Protein AF-A0A951LDH1-F1 (afdb_monomer_lite)

pLDDT: mean 71.44, std 18.78, range [26.02, 96.31]

Foldseek 3Di:
DWDDDPRDIKDWDWADPVQWIWIAIPRAIATDDNVVVVVVVVVVVVLQPDPDDPRPQPSLVVLQDHVVVFWADKDFPDWDQAQNFIWTKIKTFGNLLVRLVSVLSNLCVCVVVVPPPSVPPPSGDDPVNSVVFRVQKDGWMWMWIAGPPPRHTFKIKTKIKGADDDPRCVVVVNGRIDIDMDIDGDHPPPHDDDRDDDPHHDYVVVVVVVVVVVVVVVCVVVVVVPDDDDDDDDDDDDDDDDDDDDDDDDDDDDPLVVQLVVQVVVCVPVPVSNVVSVVSNVDD

Secondary structure (DSSP, 8-state):
-EEEETTEEEEEEEEE-SS-EEEEETTEEEEPPHHHHHHHHHHHHHHH---SS-TTHHHHHHTT--TTTSEEEEEEEEEEEETTEEEEEEEEEE-HHHHHHHHHHHHHHHHHTT-TTGGGS-S---HHHHHHHHHH-EEEEEEEEEETTT--EEEEEEEEEEE--HHHHHHTTS-SEEEEEEEEE--STTS----PPPSS-B-HHHHHHHHHHHHHHHHHHHHHSS----------------------------HHHHHHHHHHHHHTT-HHHHHHHGGGGS--

Structure (mmCIF, N/CA/C/O backbone):
data_AF-A0A951LDH1-F1
#
_entry.id   AF-A0A951LDH1-F1
#
loop_
_atom_site.group_PDB
_atom_site.id
_atom_site.type_symbol
_atom_site.label_atom_id
_atom_site.label_alt_id
_atom_site.label_comp_id
_atom_site.label_asym_id
_atom_site.label_entity_id
_atom_site.label_seq_id
_atom_site.pdbx_PDB_ins_code
_atom_site.Cartn_x
_atom_site.Cartn_y
_atom_site.Cartn_z
_atom_site.occupancy
_atom_site.B_iso_or_equiv
_atom_site.auth_seq_id
_atom_site.auth_comp_id
_atom_site.auth_asym_id
_atom_site.auth_atom_id
_atom_site.pdbx_PDB_model_num
ATOM 1 N N . LEU A 1 1 ? -3.511 3.391 -13.916 1.00 41.38 1 LEU A N 1
ATOM 2 C CA . LEU A 1 1 ? -3.980 4.423 -12.962 1.00 41.38 1 LEU A CA 1
ATOM 3 C C . LEU A 1 1 ? -4.479 5.619 -13.764 1.00 41.38 1 LEU A C 1
ATOM 5 O O . LEU A 1 1 ? -3.765 6.074 -14.651 1.00 41.38 1 LEU A O 1
ATOM 9 N N . SER A 1 2 ? -5.689 6.104 -13.506 1.00 43.56 2 SER A N 1
ATOM 10 C CA . SER A 1 2 ? -6.193 7.362 -14.072 1.00 43.56 2 SER A CA 1
ATOM 11 C C . SER A 1 2 ? -6.125 8.445 -13.002 1.00 43.56 2 SER A C 1
ATOM 13 O O . SER A 1 2 ? -6.580 8.221 -11.882 1.00 43.56 2 SER A O 1
ATOM 15 N N . VAL A 1 3 ? -5.546 9.596 -13.330 1.00 42.06 3 VAL A N 1
ATOM 16 C CA . VAL A 1 3 ? -5.450 10.752 -12.433 1.00 42.06 3 VAL A CA 1
ATOM 17 C C . VAL A 1 3 ? -6.269 11.883 -13.039 1.00 42.06 3 VAL A C 1
ATOM 19 O O . VAL A 1 3 ? -6.041 12.258 -14.189 1.00 42.06 3 VAL A O 1
ATOM 22 N N . SER A 1 4 ? -7.211 12.420 -12.266 1.00 34.06 4 SER A N 1
ATOM 23 C CA . SER A 1 4 ? -8.068 13.535 -12.671 1.00 34.06 4 SER A CA 1
ATOM 24 C C . SER A 1 4 ? -7.872 14.694 -11.698 1.00 34.06 4 SER A C 1
ATOM 26 O O . SER A 1 4 ? -8.107 14.530 -10.502 1.00 34.06 4 SER A O 1
ATOM 28 N N . ALA A 1 5 ? -7.444 15.856 -12.190 1.00 31.45 5 ALA A N 1
ATOM 29 C CA . ALA A 1 5 ? -7.316 17.080 -11.396 1.00 31.45 5 ALA A CA 1
ATOM 30 C C . ALA A 1 5 ? -7.616 18.309 -12.266 1.00 31.45 5 ALA A C 1
ATOM 32 O O . ALA A 1 5 ? -7.153 18.383 -13.401 1.00 31.45 5 ALA A O 1
ATOM 33 N N . LEU A 1 6 ? -8.396 19.265 -11.740 1.00 35.44 6 LEU A N 1
ATOM 34 C CA . LEU A 1 6 ? -8.707 20.553 -12.393 1.00 35.44 6 LEU A CA 1
ATOM 35 C C . LEU A 1 6 ? -9.264 20.431 -13.832 1.00 35.44 6 LEU A C 1
ATOM 37 O O . LEU A 1 6 ? -8.983 21.262 -14.688 1.00 35.44 6 LEU A O 1
ATOM 41 N N . GLY A 1 7 ? -10.041 19.379 -14.117 1.00 34.50 7 GLY A N 1
ATOM 42 C CA . GLY A 1 7 ? -10.602 19.138 -15.455 1.00 34.50 7 GLY A CA 1
ATOM 43 C C . GLY A 1 7 ? -9.619 18.528 -16.463 1.00 34.50 7 GLY A C 1
ATOM 44 O O . GLY A 1 7 ? -9.935 18.437 -17.647 1.00 34.50 7 GLY A O 1
ATOM 45 N N . HIS A 1 8 ? -8.435 18.094 -16.028 1.00 43.91 8 HIS A N 1
ATOM 46 C CA . HIS A 1 8 ? -7.485 17.347 -16.851 1.00 43.91 8 HIS A CA 1
ATOM 47 C C . HIS A 1 8 ? -7.434 15.889 -16.394 1.00 43.91 8 HIS A C 1
ATOM 49 O O . HIS A 1 8 ? -7.186 15.599 -15.223 1.00 43.91 8 HIS A O 1
ATOM 55 N N . THR A 1 9 ? -7.682 14.969 -17.326 1.00 51.00 9 THR A N 1
ATOM 56 C CA . THR A 1 9 ? -7.591 13.521 -17.114 1.00 51.00 9 THR A CA 1
ATOM 57 C C . THR A 1 9 ? -6.315 12.997 -17.762 1.00 51.00 9 THR A C 1
ATOM 59 O O . THR A 1 9 ? -6.143 13.113 -18.975 1.00 51.00 9 THR A O 1
ATOM 62 N N . GLY A 1 10 ? -5.420 12.415 -16.968 1.00 58.12 10 GLY A N 1
ATOM 63 C CA . GLY A 1 10 ? -4.207 11.749 -17.439 1.00 58.12 10 GLY A CA 1
ATOM 64 C C . GLY A 1 10 ? -4.226 10.261 -17.102 1.00 58.12 10 GLY A C 1
ATOM 65 O O . GLY A 1 10 ? -4.721 9.857 -16.049 1.00 58.12 10 GLY A O 1
ATOM 66 N N . SER A 1 11 ? -3.669 9.429 -17.980 1.00 70.62 11 SER A N 1
ATOM 67 C CA . SER A 1 11 ? -3.429 8.012 -17.704 1.00 70.62 11 SER A CA 1
ATOM 68 C C . SER A 1 11 ? -1.942 7.768 -17.447 1.00 70.62 11 SER A C 1
ATOM 70 O O . SER A 1 11 ? -1.080 8.198 -18.216 1.00 70.62 11 SER A O 1
ATOM 72 N N . LEU A 1 12 ? -1.656 7.080 -16.340 1.00 72.44 12 LEU A N 1
ATOM 73 C CA . LEU A 1 12 ? -0.341 6.562 -15.978 1.00 72.44 12 LEU A CA 1
ATOM 74 C C . LEU A 1 12 ? -0.426 5.033 -15.939 1.00 72.44 12 LEU A C 1
ATOM 76 O O . LEU A 1 12 ? -1.246 4.469 -15.203 1.00 72.44 12 LEU A O 1
ATOM 80 N N . ALA A 1 13 ? 0.440 4.357 -16.686 1.00 74.00 13 ALA A N 1
ATOM 81 C CA . ALA A 1 13 ? 0.645 2.917 -16.558 1.00 74.00 13 ALA A CA 1
ATOM 82 C C . ALA A 1 13 ? 2.108 2.615 -16.236 1.00 74.00 13 ALA A C 1
ATOM 84 O O . ALA A 1 13 ? 3.008 3.290 -16.727 1.00 74.00 13 ALA A O 1
ATOM 85 N N . ILE A 1 14 ? 2.338 1.604 -15.407 1.00 81.38 14 ILE A N 1
ATOM 86 C CA . ILE A 1 14 ? 3.668 1.084 -15.095 1.00 81.38 14 ILE A CA 1
ATOM 87 C C . ILE A 1 14 ? 3.658 -0.385 -15.502 1.00 81.38 14 ILE A C 1
ATOM 89 O O . ILE A 1 14 ? 2.707 -1.096 -15.183 1.00 81.38 14 ILE A O 1
ATOM 93 N N . LEU A 1 15 ? 4.688 -0.822 -16.220 1.00 83.38 15 LEU A N 1
ATOM 94 C CA . LEU A 1 15 ? 4.843 -2.199 -16.682 1.00 83.38 15 LEU A CA 1
ATOM 95 C C . LEU A 1 15 ? 6.245 -2.690 -16.326 1.00 83.38 15 LEU A C 1
ATOM 97 O O . LEU A 1 15 ? 7.218 -1.968 -16.522 1.00 83.38 15 LEU A O 1
ATOM 101 N N . SER A 1 16 ? 6.348 -3.910 -15.805 1.00 83.12 16 SER A N 1
ATOM 102 C CA . SER A 1 16 ? 7.618 -4.593 -15.545 1.00 83.12 16 SER A CA 1
ATOM 103 C C . SER A 1 16 ? 7.633 -5.916 -16.298 1.00 83.12 16 SER A C 1
ATOM 105 O O . SER A 1 16 ? 6.696 -6.698 -16.166 1.00 83.12 16 SER A O 1
ATOM 107 N N . THR A 1 17 ? 8.691 -6.178 -17.062 1.00 84.81 17 THR A N 1
ATOM 108 C CA . THR A 1 17 ? 8.930 -7.480 -17.714 1.00 84.81 17 THR A CA 1
ATOM 109 C C . THR A 1 17 ? 9.796 -8.409 -16.857 1.00 84.81 17 THR A C 1
ATOM 111 O O . THR A 1 17 ? 10.240 -9.450 -17.331 1.00 84.81 17 THR A O 1
ATOM 114 N N . GLY A 1 18 ? 10.112 -8.012 -15.620 1.00 77.69 18 GLY A N 1
ATOM 115 C CA . GLY A 1 18 ? 11.092 -8.676 -14.754 1.00 77.69 18 GLY A CA 1
ATOM 116 C C . GLY A 1 18 ? 12.537 -8.233 -15.006 1.00 77.69 18 GLY A C 1
ATOM 117 O O . GLY A 1 18 ? 13.319 -8.173 -14.072 1.00 77.69 18 GLY A O 1
ATOM 118 N N . THR A 1 19 ? 12.887 -7.842 -16.233 1.00 82.69 19 THR A N 1
ATOM 119 C CA . THR A 1 19 ? 14.237 -7.355 -16.587 1.00 82.69 19 THR A CA 1
ATOM 120 C C . THR A 1 19 ? 14.294 -5.855 -16.866 1.00 82.69 19 THR A C 1
ATOM 122 O O . THR A 1 19 ? 15.356 -5.241 -16.761 1.00 82.69 19 THR A O 1
ATOM 125 N N . ALA A 1 20 ? 13.160 -5.252 -17.222 1.00 85.38 20 ALA A N 1
ATOM 126 C CA . ALA A 1 20 ? 13.039 -3.831 -17.493 1.00 85.38 20 ALA A CA 1
ATOM 127 C C . ALA A 1 20 ? 11.697 -3.292 -16.994 1.00 85.38 20 ALA A C 1
ATOM 129 O O . ALA A 1 20 ? 10.682 -3.993 -16.974 1.00 85.38 20 ALA A O 1
ATOM 130 N N . GLY A 1 21 ? 11.700 -2.013 -16.623 1.00 87.25 21 GLY A N 1
ATOM 131 C CA . GLY A 1 21 ? 10.505 -1.279 -16.233 1.00 87.25 21 GLY A CA 1
ATOM 132 C C . GLY A 1 21 ? 10.165 -0.193 -17.242 1.00 87.25 21 GLY A C 1
ATOM 133 O O . GLY A 1 21 ? 11.053 0.426 -17.827 1.00 87.25 21 GLY A O 1
ATOM 134 N N . TYR A 1 22 ? 8.876 0.064 -17.412 1.00 88.56 22 TYR A N 1
ATOM 135 C CA . TYR A 1 22 ? 8.335 1.028 -18.358 1.00 88.56 22 TYR A CA 1
ATOM 136 C C . TYR A 1 22 ? 7.283 1.889 -17.667 1.00 88.56 22 TYR A C 1
ATOM 138 O O . TYR A 1 22 ? 6.474 1.388 -16.885 1.00 88.56 22 TYR A O 1
ATOM 146 N N . VAL A 1 23 ? 7.269 3.180 -17.980 1.00 88.06 23 VAL A N 1
ATOM 147 C CA . VAL A 1 23 ? 6.229 4.121 -17.554 1.00 88.06 23 VAL A CA 1
ATOM 148 C C . VAL A 1 23 ? 5.542 4.652 -18.796 1.00 88.06 23 VAL A C 1
ATOM 150 O O . VAL A 1 23 ? 6.200 5.146 -19.701 1.00 88.06 23 VAL A O 1
ATOM 153 N N . THR A 1 24 ? 4.220 4.568 -18.845 1.00 83.31 24 THR A N 1
ATOM 154 C CA . THR A 1 24 ? 3.410 5.107 -19.934 1.00 83.31 24 THR A CA 1
ATOM 155 C C . THR A 1 24 ? 2.624 6.303 -19.433 1.00 83.31 24 THR A C 1
ATOM 157 O O . THR A 1 24 ? 1.886 6.183 -18.455 1.00 83.31 24 THR A O 1
ATOM 160 N N . VAL A 1 25 ? 2.771 7.441 -20.108 1.00 83.31 25 VAL A N 1
ATOM 161 C CA . VAL A 1 25 ? 2.003 8.665 -19.844 1.00 83.31 25 VAL A CA 1
ATOM 162 C C . VAL A 1 25 ? 1.306 9.081 -21.123 1.00 83.31 25 VAL A C 1
ATOM 164 O O . VAL A 1 25 ? 1.965 9.260 -22.148 1.00 83.31 25 VAL A O 1
ATOM 167 N N . SER A 1 26 ? -0.017 9.238 -21.067 1.00 83.06 26 SER A N 1
ATOM 168 C CA . SER A 1 26 ? -0.826 9.649 -22.225 1.00 83.06 26 SER A CA 1
ATOM 169 C C . SER A 1 26 ? -0.570 8.781 -23.469 1.00 83.06 26 SER A C 1
ATOM 171 O O . SER A 1 26 ? -0.484 9.287 -24.583 1.00 83.06 26 SER A O 1
ATOM 173 N N . GLY A 1 27 ? -0.387 7.472 -23.263 1.00 82.25 27 GLY A N 1
ATOM 174 C CA . GLY A 1 27 ? -0.125 6.495 -24.327 1.00 82.25 27 GLY A CA 1
ATOM 175 C C . GLY A 1 27 ? 1.330 6.396 -24.802 1.00 82.25 27 GLY A C 1
ATOM 176 O O . GLY A 1 27 ? 1.634 5.495 -25.575 1.00 82.25 27 GLY A O 1
ATOM 177 N N . ILE A 1 28 ? 2.240 7.254 -24.329 1.00 87.81 28 ILE A N 1
ATOM 178 C CA . ILE A 1 28 ? 3.664 7.189 -24.687 1.00 87.81 28 ILE A CA 1
ATOM 179 C C . ILE A 1 28 ? 4.426 6.422 -23.613 1.00 87.81 28 ILE A C 1
ATOM 181 O O . ILE A 1 28 ? 4.467 6.855 -22.459 1.00 87.81 28 ILE A O 1
ATOM 185 N N . SER A 1 29 ? 5.028 5.296 -23.993 1.00 90.56 29 SER A N 1
ATOM 186 C CA . SER A 1 29 ? 5.842 4.466 -23.108 1.00 90.56 29 SER A CA 1
ATOM 187 C C . SER A 1 29 ? 7.298 4.928 -23.084 1.00 90.56 29 SER A C 1
ATOM 189 O O . SER A 1 29 ? 7.908 5.191 -24.116 1.00 90.56 29 SER A O 1
ATOM 191 N N . TYR A 1 30 ? 7.869 4.975 -21.888 1.00 91.38 30 TYR A N 1
ATOM 192 C CA . TYR A 1 30 ? 9.249 5.343 -21.608 1.00 91.38 30 TYR A CA 1
ATOM 193 C C . TYR A 1 30 ? 9.913 4.210 -20.843 1.00 91.38 30 TYR A C 1
ATOM 195 O O . TYR A 1 30 ? 9.371 3.744 -19.839 1.00 91.38 30 TYR A O 1
ATOM 203 N N . GLN A 1 31 ? 11.087 3.773 -21.285 1.00 92.25 31 GLN A N 1
ATOM 204 C CA . GLN A 1 31 ? 11.849 2.772 -20.545 1.00 92.25 31 GLN A CA 1
ATOM 205 C C . GLN A 1 31 ? 12.542 3.428 -19.351 1.00 92.25 31 GLN A C 1
ATOM 207 O O . GLN A 1 31 ? 13.188 4.463 -19.498 1.00 92.25 31 GLN A O 1
ATOM 212 N N . LEU A 1 32 ? 12.431 2.834 -18.166 1.00 87.69 32 LEU A N 1
ATOM 213 C CA . LEU A 1 32 ? 13.155 3.284 -16.983 1.00 87.69 32 LEU A CA 1
ATOM 214 C C . LEU A 1 32 ? 14.660 3.008 -17.139 1.00 87.69 32 LEU A C 1
ATOM 216 O O . LEU A 1 32 ? 15.037 1.950 -17.649 1.00 87.69 32 LEU A O 1
ATOM 220 N N . PRO A 1 33 ? 15.541 3.900 -16.647 1.00 91.31 33 PRO A N 1
ATOM 221 C CA . PRO A 1 33 ? 16.965 3.609 -16.567 1.00 91.31 33 PRO A CA 1
ATOM 222 C C . PRO A 1 33 ? 17.196 2.347 -15.735 1.00 91.31 33 PRO A C 1
ATOM 224 O O . PRO A 1 33 ? 16.580 2.189 -14.677 1.00 91.31 33 PRO A O 1
ATOM 227 N N . SER A 1 34 ? 18.115 1.485 -16.169 1.00 85.81 34 SER A N 1
ATOM 228 C CA . SER A 1 34 ? 18.408 0.204 -15.510 1.00 85.81 34 SER A CA 1
ATOM 229 C C . SER A 1 34 ? 18.698 0.366 -14.017 1.00 85.81 34 SER A C 1
ATOM 231 O O . SER A 1 34 ? 18.086 -0.313 -13.205 1.00 85.81 34 SER A O 1
ATOM 233 N N . ALA A 1 35 ? 19.523 1.342 -13.631 1.00 83.06 35 ALA A N 1
ATOM 234 C CA . ALA A 1 35 ? 19.839 1.624 -12.228 1.00 83.06 35 ALA A CA 1
ATOM 235 C C . ALA A 1 35 ? 18.632 2.113 -11.398 1.00 83.06 35 ALA A C 1
ATOM 237 O O . ALA A 1 35 ? 18.626 1.999 -10.171 1.00 83.06 35 ALA A O 1
ATOM 238 N N . SER A 1 36 ? 17.624 2.715 -12.033 1.00 80.69 36 SER A N 1
ATOM 239 C CA . SER A 1 36 ? 16.375 3.105 -11.364 1.00 80.69 36 SER A CA 1
ATOM 240 C C . SER A 1 36 ? 15.443 1.906 -11.212 1.00 80.69 36 SER A C 1
ATOM 242 O O . SER A 1 36 ? 14.836 1.744 -10.159 1.00 80.69 36 SER A O 1
ATOM 244 N N . PHE A 1 37 ? 15.368 1.052 -12.236 1.00 83.88 37 PHE A N 1
ATOM 245 C CA . PHE A 1 37 ? 14.600 -0.189 -12.189 1.00 83.88 37 PHE A CA 1
ATOM 246 C C . PHE A 1 37 ? 15.184 -1.188 -11.182 1.00 83.88 37 PHE A C 1
ATOM 248 O O . PHE A 1 37 ? 14.446 -1.699 -10.354 1.00 83.88 37 PHE A O 1
ATOM 255 N N . GLN A 1 38 ? 16.505 -1.375 -11.166 1.00 79.75 38 GLN A N 1
ATOM 256 C CA . GLN A 1 38 ? 17.199 -2.229 -10.198 1.00 79.75 38 GLN A CA 1
ATOM 257 C C . GLN A 1 38 ? 16.968 -1.762 -8.763 1.00 79.75 38 GLN A C 1
ATOM 259 O O . GLN A 1 38 ? 16.665 -2.572 -7.904 1.00 79.75 38 GLN A O 1
ATOM 264 N N . ARG A 1 39 ? 17.034 -0.452 -8.491 1.00 76.75 39 ARG A N 1
ATOM 265 C CA . ARG A 1 39 ? 16.701 0.068 -7.154 1.00 76.75 39 ARG A CA 1
ATOM 266 C C . ARG A 1 39 ? 15.253 -0.211 -6.764 1.00 76.75 39 ARG A C 1
ATOM 268 O O . ARG A 1 39 ? 14.989 -0.537 -5.612 1.00 76.75 39 ARG A O 1
ATOM 275 N N . LEU A 1 40 ? 14.329 -0.086 -7.714 1.00 75.00 40 LEU A N 1
ATOM 276 C CA . LEU A 1 40 ? 12.927 -0.417 -7.489 1.00 75.00 40 LEU A CA 1
ATOM 277 C C . LEU A 1 40 ? 12.768 -1.914 -7.177 1.00 75.00 40 LEU A C 1
ATOM 279 O O . LEU A 1 40 ? 12.137 -2.266 -6.187 1.00 75.00 40 LEU A O 1
ATOM 283 N N . GLU A 1 41 ? 13.396 -2.790 -7.956 1.00 74.50 41 GLU A N 1
ATOM 284 C CA . GLU A 1 41 ? 13.408 -4.237 -7.729 1.00 74.50 41 GLU A CA 1
ATOM 285 C C . GLU A 1 41 ? 14.038 -4.614 -6.379 1.00 74.50 41 GLU A C 1
ATOM 287 O O . GLU A 1 41 ? 13.450 -5.383 -5.616 1.00 74.50 41 GLU A O 1
ATOM 292 N N . SER A 1 42 ? 15.191 -4.034 -6.032 1.00 71.19 42 SER A N 1
ATOM 293 C CA . SER A 1 42 ? 15.839 -4.221 -4.730 1.00 71.19 42 SER A CA 1
ATOM 294 C C . SER A 1 42 ? 14.904 -3.819 -3.591 1.00 71.19 42 SER A C 1
ATOM 296 O O . SER A 1 42 ? 14.721 -4.590 -2.656 1.00 71.19 42 SER A O 1
ATOM 298 N N . SER A 1 43 ? 14.203 -2.688 -3.718 1.00 64.75 43 SER A N 1
ATOM 299 C CA . SER A 1 43 ? 13.239 -2.263 -2.696 1.00 64.75 43 SER A CA 1
ATOM 300 C C . SER A 1 43 ? 12.067 -3.238 -2.525 1.00 64.75 43 SER A C 1
ATOM 302 O O . SER A 1 43 ? 11.592 -3.426 -1.412 1.00 64.75 43 SER A O 1
ATOM 304 N N . PHE A 1 44 ? 11.616 -3.913 -3.590 1.00 63.97 44 PHE A N 1
ATOM 305 C CA . PHE A 1 44 ? 10.552 -4.921 -3.492 1.00 63.97 44 PHE A CA 1
ATOM 306 C C . PHE A 1 44 ? 11.053 -6.282 -2.997 1.00 63.97 44 PHE A C 1
ATOM 308 O O . PHE A 1 44 ? 10.348 -6.963 -2.255 1.00 63.97 44 PHE A O 1
ATOM 315 N N . SER A 1 45 ? 12.262 -6.686 -3.378 1.00 65.06 45 SER A N 1
ATOM 316 C CA . SER A 1 45 ? 12.871 -7.946 -2.932 1.00 65.06 45 SER A CA 1
ATOM 317 C C . SER A 1 45 ? 13.298 -7.902 -1.464 1.00 65.06 45 SER A C 1
ATOM 319 O O . SER A 1 45 ? 13.106 -8.889 -0.756 1.00 65.06 45 SER A O 1
ATOM 321 N N . GLU A 1 46 ? 13.755 -6.754 -0.959 1.00 58.12 46 GLU A N 1
ATOM 322 C CA . GLU A 1 46 ? 13.979 -6.523 0.478 1.00 58.12 46 GLU A CA 1
ATOM 323 C C . GLU A 1 46 ? 12.688 -6.673 1.299 1.00 58.12 46 GLU A C 1
ATOM 325 O O . GLU A 1 46 ? 12.713 -7.169 2.427 1.00 58.12 46 GLU A O 1
ATOM 330 N N . LEU A 1 47 ? 11.539 -6.321 0.713 1.00 54.56 47 LEU A N 1
ATOM 331 C CA . LEU A 1 47 ? 10.226 -6.548 1.316 1.00 54.56 47 LEU A CA 1
ATOM 332 C C . LEU A 1 47 ? 9.788 -8.023 1.190 1.00 54.56 47 LEU A C 1
ATOM 334 O O . LEU A 1 47 ? 9.219 -8.586 2.125 1.00 54.56 47 LEU A O 1
ATOM 338 N N 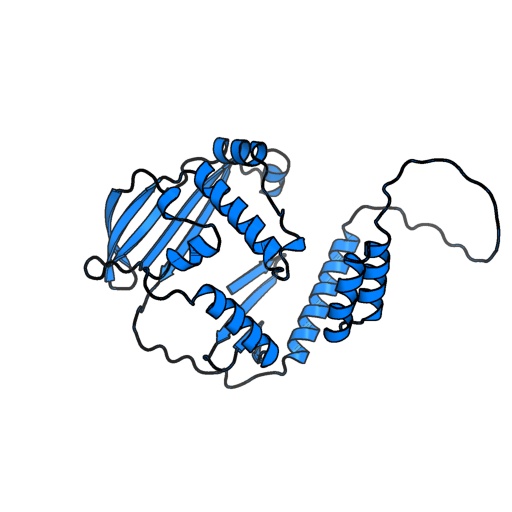. GLY A 1 48 ? 10.068 -8.679 0.060 1.00 46.50 48 GLY A N 1
ATOM 339 C CA . GLY A 1 48 ? 9.619 -10.045 -0.253 1.00 46.50 48 GLY A CA 1
ATOM 340 C C . GLY A 1 48 ? 10.478 -11.193 0.300 1.00 46.50 48 GLY A C 1
ATOM 341 O O . GLY A 1 48 ? 10.003 -12.327 0.364 1.00 46.50 48 GLY A O 1
ATOM 342 N N . ALA A 1 49 ? 11.719 -10.942 0.726 1.00 43.12 49 ALA A N 1
ATOM 343 C CA . ALA A 1 49 ? 12.632 -11.971 1.229 1.00 43.12 49 ALA A CA 1
ATOM 344 C C . ALA A 1 49 ? 12.281 -12.412 2.669 1.00 43.12 49 ALA A C 1
ATOM 346 O O . ALA A 1 49 ? 12.941 -12.058 3.651 1.00 43.12 49 ALA A O 1
ATOM 347 N N . SER A 1 50 ? 11.213 -13.199 2.808 1.00 38.22 50 SER A N 1
ATOM 348 C CA . SER A 1 50 ? 10.960 -14.041 3.985 1.00 38.22 50 SER A CA 1
ATOM 349 C C . SER A 1 50 ? 10.444 -15.407 3.524 1.00 38.22 50 SER A C 1
ATOM 351 O O . SER A 1 50 ? 9.294 -15.505 3.098 1.00 38.22 50 SER A O 1
ATOM 353 N N . PRO A 1 51 ? 11.251 -16.477 3.598 1.00 33.81 51 PRO A N 1
ATOM 354 C CA . PRO A 1 51 ? 10.766 -17.829 3.360 1.00 33.81 51 PRO A CA 1
ATOM 355 C C . PRO A 1 51 ? 9.903 -18.277 4.552 1.00 33.81 51 PRO A C 1
ATOM 357 O O . PRO A 1 51 ? 10.363 -18.215 5.690 1.00 33.81 51 PRO A O 1
ATOM 360 N N . GLY A 1 52 ? 8.678 -18.760 4.306 1.00 38.19 52 GLY A N 1
ATOM 361 C CA . GLY A 1 52 ? 7.986 -19.657 5.249 1.00 38.19 52 GLY A CA 1
ATOM 362 C C . GLY A 1 52 ? 6.763 -19.149 6.029 1.00 38.19 52 GLY A C 1
ATOM 363 O O . GLY A 1 52 ? 6.283 -19.880 6.888 1.00 38.19 52 GLY A O 1
ATOM 364 N N . ALA A 1 53 ? 6.191 -17.981 5.738 1.00 37.03 53 ALA A N 1
ATOM 365 C CA . ALA A 1 53 ? 4.881 -17.588 6.276 1.00 37.03 53 ALA A CA 1
ATOM 366 C C . ALA A 1 53 ? 4.012 -17.042 5.139 1.00 37.03 53 ALA A C 1
ATOM 368 O O . ALA A 1 53 ? 4.533 -16.354 4.266 1.00 37.03 53 ALA A O 1
ATOM 369 N N . GLY A 1 54 ? 2.716 -17.374 5.116 1.00 41.44 54 GLY A N 1
ATOM 370 C CA . GLY A 1 54 ? 1.787 -16.979 4.049 1.00 41.44 54 GLY A CA 1
ATOM 371 C C . GLY A 1 54 ? 1.973 -15.521 3.607 1.00 41.44 54 GLY A C 1
ATOM 372 O O . GLY A 1 54 ? 2.175 -14.643 4.446 1.00 41.44 54 GLY A O 1
ATOM 373 N N . ALA A 1 55 ? 1.915 -15.298 2.290 1.00 42.44 55 ALA A N 1
ATOM 374 C CA . ALA A 1 55 ? 2.475 -14.181 1.512 1.00 42.44 55 ALA A CA 1
ATOM 375 C C . ALA A 1 55 ? 2.114 -12.724 1.908 1.00 42.44 55 ALA A C 1
ATOM 377 O O . ALA A 1 55 ? 2.455 -11.799 1.181 1.00 42.44 55 ALA A O 1
ATOM 378 N N . GLY A 1 56 ? 1.451 -12.483 3.038 1.00 47.09 56 GLY A N 1
ATOM 379 C CA . GLY A 1 56 ? 1.147 -11.142 3.547 1.00 47.09 56 GLY A CA 1
ATOM 380 C C . GLY A 1 56 ? 1.602 -10.888 4.983 1.00 47.09 56 GLY A C 1
ATOM 381 O O . GLY A 1 56 ? 2.013 -9.775 5.290 1.00 47.09 56 GLY A O 1
ATOM 382 N N . ALA A 1 57 ? 1.588 -11.892 5.865 1.00 47.03 57 ALA A N 1
ATOM 383 C CA . ALA A 1 57 ? 1.806 -11.659 7.295 1.00 47.03 57 ALA A CA 1
ATOM 384 C C . ALA A 1 57 ? 3.279 -11.343 7.617 1.00 47.03 57 ALA A C 1
ATOM 386 O O . ALA A 1 57 ? 3.571 -10.326 8.231 1.00 47.03 57 ALA A O 1
ATOM 387 N N . GLY A 1 58 ? 4.234 -12.142 7.123 1.00 54.94 58 GLY A N 1
ATOM 388 C CA . GLY A 1 58 ? 5.654 -11.989 7.486 1.00 54.94 58 GLY A CA 1
ATOM 389 C C . GLY A 1 58 ? 6.320 -10.696 6.988 1.00 54.94 58 GLY A C 1
ATOM 390 O O . GLY A 1 58 ? 7.168 -10.128 7.675 1.00 54.94 58 GLY A O 1
ATOM 391 N N . THR A 1 59 ? 5.925 -10.200 5.814 1.00 62.53 59 THR A N 1
ATOM 392 C CA . THR A 1 59 ? 6.471 -8.965 5.223 1.00 62.53 59 THR A CA 1
ATOM 393 C C . THR A 1 59 ? 5.856 -7.710 5.839 1.00 62.53 59 THR A C 1
ATOM 395 O O . THR A 1 59 ? 6.574 -6.752 6.126 1.00 62.53 59 THR A O 1
ATOM 398 N N . LEU A 1 60 ? 4.546 -7.712 6.102 1.00 66.19 60 LEU A N 1
ATOM 399 C CA . LEU A 1 60 ? 3.875 -6.582 6.744 1.00 66.19 60 LEU A CA 1
ATOM 400 C C . LEU A 1 60 ? 4.316 -6.432 8.207 1.00 66.19 60 LEU A C 1
ATOM 402 O O . LEU A 1 60 ? 4.595 -5.314 8.639 1.00 66.19 60 LEU A O 1
ATOM 406 N N . SER A 1 61 ? 4.532 -7.531 8.941 1.00 68.25 61 SER A N 1
ATOM 407 C CA . SER A 1 61 ? 5.023 -7.460 10.326 1.00 68.25 61 SER A CA 1
ATOM 408 C C . SER A 1 61 ? 6.437 -6.866 10.425 1.00 68.25 61 SER A C 1
ATOM 410 O O . SER A 1 61 ? 6.752 -6.144 11.378 1.00 68.25 61 SER A O 1
ATOM 412 N N . LYS A 1 62 ? 7.295 -7.081 9.415 1.00 69.44 62 LYS A N 1
ATOM 413 C CA . LYS A 1 62 ? 8.603 -6.399 9.298 1.00 69.44 62 LYS A CA 1
ATOM 414 C C . LYS A 1 62 ? 8.457 -4.892 9.078 1.00 69.44 62 LYS A C 1
ATOM 416 O O . LYS A 1 62 ? 9.293 -4.121 9.544 1.00 69.44 62 LYS A O 1
ATOM 421 N N . LEU A 1 63 ? 7.363 -4.465 8.463 1.00 69.62 63 LEU A N 1
ATOM 422 C CA . LEU A 1 63 ? 6.968 -3.064 8.351 1.00 69.62 63 LEU A CA 1
ATOM 423 C C . LEU A 1 63 ? 6.183 -2.554 9.571 1.00 69.62 63 LEU A C 1
ATOM 425 O O . LEU A 1 63 ? 5.871 -1.372 9.631 1.00 69.62 63 LEU A O 1
ATOM 429 N N . GLY A 1 64 ? 5.933 -3.400 10.574 1.00 71.94 64 GLY A N 1
ATOM 430 C CA . GLY A 1 64 ? 5.193 -3.033 11.783 1.00 71.94 64 GLY A CA 1
ATOM 431 C C . GLY A 1 64 ? 3.676 -3.038 11.608 1.00 71.94 64 GLY A C 1
ATOM 432 O O . GLY A 1 64 ? 2.989 -2.402 12.395 1.00 71.94 64 GLY A O 1
ATOM 433 N N . ILE A 1 65 ? 3.178 -3.722 10.577 1.00 76.56 65 ILE A N 1
ATOM 434 C CA . ILE A 1 65 ? 1.756 -3.881 10.285 1.00 76.56 65 ILE A CA 1
ATOM 435 C C . ILE A 1 65 ? 1.389 -5.350 10.508 1.00 76.56 65 ILE A C 1
ATOM 437 O O . ILE A 1 65 ? 1.908 -6.229 9.820 1.00 76.56 65 ILE A O 1
ATOM 441 N N . ASP A 1 66 ? 0.486 -5.627 11.438 1.00 83.31 66 ASP A N 1
ATOM 442 C CA . ASP A 1 66 ? -0.102 -6.945 11.665 1.00 83.31 66 ASP A CA 1
ATOM 443 C C . ASP A 1 66 ? -1.625 -6.881 11.471 1.00 83.31 66 ASP A C 1
ATOM 445 O O . ASP A 1 66 ? -2.370 -6.616 12.415 1.00 83.31 66 ASP A O 1
ATOM 449 N N . PRO A 1 67 ? -2.115 -7.156 10.245 1.00 77.31 67 PRO A N 1
ATOM 450 C CA . PRO A 1 67 ? -3.537 -7.151 9.921 1.00 77.31 67 PRO A CA 1
ATOM 451 C C . PRO A 1 67 ? -4.414 -7.952 10.878 1.00 77.31 67 PRO A C 1
ATOM 453 O O . PRO A 1 67 ? -5.545 -7.559 11.119 1.00 77.31 67 PRO A O 1
ATOM 456 N N . LEU A 1 68 ? -3.930 -9.068 11.426 1.00 84.88 68 LEU A N 1
ATOM 457 C CA . LEU A 1 68 ? -4.769 -9.943 12.247 1.00 84.88 68 LEU A CA 1
ATOM 458 C C . LEU A 1 68 ? -5.013 -9.385 13.651 1.00 84.88 68 LEU A C 1
ATOM 460 O O . LEU A 1 68 ? -5.993 -9.768 14.283 1.00 84.88 68 LEU A O 1
ATOM 464 N N . HIS A 1 69 ? -4.160 -8.478 14.128 1.00 87.38 69 HIS A N 1
ATOM 465 C CA . HIS A 1 69 ? -4.262 -7.910 15.469 1.00 87.38 69 HIS A CA 1
ATOM 466 C C . HIS A 1 69 ? -5.377 -6.857 15.598 1.00 87.38 69 HIS A C 1
ATOM 468 O O . HIS A 1 69 ? -5.958 -6.712 16.670 1.00 87.38 69 HIS A O 1
ATOM 474 N N . TRP A 1 70 ? -5.706 -6.140 14.521 1.00 90.62 70 TRP A N 1
ATOM 475 C CA . TRP A 1 70 ? -6.744 -5.100 14.526 1.00 90.62 70 TRP A CA 1
ATOM 476 C C . TRP A 1 70 ? -8.068 -5.542 13.897 1.00 90.62 70 TRP A C 1
ATOM 478 O O . TRP A 1 70 ? -8.967 -4.721 13.729 1.00 90.62 70 TRP A O 1
ATOM 488 N N . LEU A 1 71 ? -8.218 -6.827 13.567 1.00 91.69 71 LEU A N 1
ATOM 489 C CA . LEU A 1 71 ? -9.484 -7.401 13.116 1.00 91.69 71 LEU A CA 1
ATOM 490 C C . LEU A 1 71 ? -10.190 -8.082 14.283 1.00 91.69 71 LEU A C 1
ATOM 492 O O . LEU A 1 71 ? -9.632 -8.967 14.930 1.00 91.69 71 LEU A O 1
ATOM 496 N N . VAL A 1 72 ? -11.442 -7.704 14.522 1.00 93.44 72 VAL A N 1
ATOM 497 C CA . VAL A 1 72 ? -12.260 -8.258 15.605 1.00 93.44 72 VAL A CA 1
ATOM 498 C C . VAL A 1 72 ? -13.561 -8.838 15.055 1.00 93.44 72 VAL A C 1
ATOM 500 O O . VAL A 1 72 ? -14.030 -8.464 13.983 1.00 93.44 72 VAL A O 1
ATOM 503 N N . ASN A 1 73 ? -14.122 -9.814 15.770 1.00 94.12 73 ASN A N 1
ATOM 504 C CA . ASN A 1 73 ? -15.375 -10.492 15.411 1.00 94.12 73 ASN A CA 1
ATOM 505 C C . ASN A 1 73 ? -15.447 -11.040 13.963 1.00 94.12 73 ASN A C 1
ATOM 507 O O . ASN A 1 73 ? -16.463 -10.842 13.289 1.00 94.12 73 ASN A O 1
ATOM 511 N N . PRO A 1 74 ? -14.416 -11.737 13.442 1.00 93.81 74 PRO A N 1
ATOM 512 C CA . PRO A 1 74 ? -14.485 -12.285 12.095 1.00 93.81 74 PRO A CA 1
ATOM 513 C C . PRO A 1 74 ? -15.597 -13.336 11.992 1.00 93.81 74 PRO A C 1
ATOM 515 O O . PRO A 1 74 ? -15.682 -14.265 12.796 1.00 93.81 74 PRO A O 1
ATOM 518 N N . SER A 1 75 ? -16.429 -13.225 10.963 1.00 95.50 75 SER A N 1
ATOM 519 C CA . SER A 1 75 ? -17.526 -14.152 10.695 1.00 95.50 75 SER A CA 1
ATOM 520 C C . SER A 1 75 ? -17.659 -14.428 9.203 1.00 95.50 75 SER A C 1
ATOM 522 O O . SER A 1 75 ? -17.421 -13.561 8.364 1.00 95.50 75 SER A O 1
ATOM 524 N N . VAL A 1 76 ? -18.033 -15.660 8.854 1.00 95.81 76 VAL A N 1
ATOM 525 C CA . VAL A 1 76 ? -18.401 -16.000 7.475 1.00 95.81 76 VAL A CA 1
ATOM 526 C C . VAL A 1 76 ? -19.832 -15.529 7.256 1.00 95.81 76 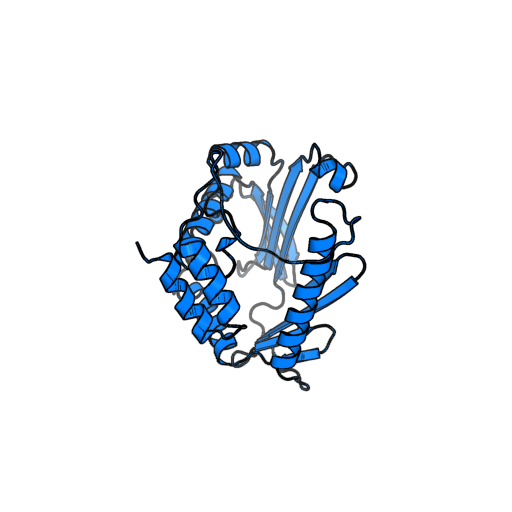VAL A C 1
ATOM 528 O O . VAL A 1 76 ? -20.753 -16.070 7.861 1.00 95.81 76 VAL A O 1
ATOM 531 N N . VAL A 1 77 ? -20.011 -14.535 6.392 1.00 96.06 77 VAL A N 1
ATOM 532 C CA . VAL A 1 77 ? -21.316 -13.909 6.129 1.00 96.06 77 VAL A CA 1
ATOM 533 C C . VAL A 1 77 ? -21.978 -14.428 4.854 1.00 96.06 77 VAL A C 1
ATOM 535 O O . VAL A 1 77 ? -23.161 -14.185 4.635 1.00 96.06 77 VAL A O 1
ATOM 538 N N . GLY A 1 78 ? -21.248 -15.179 4.025 1.00 94.56 78 GLY A N 1
ATOM 539 C CA . GLY A 1 78 ? -21.818 -15.781 2.827 1.00 94.56 78 GLY A CA 1
ATOM 540 C C . GLY A 1 78 ? -20.803 -16.458 1.917 1.00 94.56 78 GLY A C 1
ATOM 541 O O . GLY A 1 78 ? -19.626 -16.634 2.249 1.00 94.56 78 GLY A O 1
ATOM 542 N N . THR A 1 79 ? -21.284 -16.841 0.740 1.00 94.88 79 THR A N 1
ATOM 543 C CA . THR A 1 79 ? -20.471 -17.378 -0.351 1.00 94.88 79 THR A CA 1
ATOM 544 C C . THR A 1 79 ? -20.806 -16.659 -1.643 1.00 94.88 79 THR A C 1
ATOM 546 O O . THR A 1 79 ? -21.982 -16.507 -1.965 1.00 94.88 79 THR A O 1
ATOM 549 N N . GLU A 1 80 ? -19.785 -16.260 -2.393 1.00 92.56 80 GLU A N 1
ATOM 550 C CA . GLU A 1 80 ? -19.936 -15.463 -3.613 1.00 92.56 80 GLU A CA 1
ATOM 551 C C . GLU A 1 80 ? -18.919 -15.900 -4.673 1.00 92.56 80 GLU A C 1
ATOM 553 O O . GLU A 1 80 ? -17.848 -16.416 -4.337 1.00 92.56 80 GLU A O 1
ATOM 558 N N . SER A 1 81 ? -19.222 -15.660 -5.950 1.00 89.88 81 SER A N 1
ATOM 559 C CA . SER A 1 81 ? -18.267 -15.877 -7.041 1.00 89.88 81 SER A CA 1
ATOM 560 C C . SER A 1 81 ? -17.451 -14.608 -7.280 1.00 89.88 81 SER A C 1
ATOM 562 O O . SER A 1 81 ? -18.009 -13.542 -7.538 1.00 89.88 81 SER A O 1
ATOM 564 N N . VAL A 1 82 ? -16.124 -14.716 -7.194 1.00 85.69 82 VAL A N 1
ATOM 565 C CA . VAL A 1 82 ? -15.183 -13.605 -7.400 1.00 85.69 82 VAL A CA 1
ATOM 566 C C . VAL A 1 82 ? -14.104 -14.055 -8.375 1.00 85.69 82 VAL A C 1
ATOM 568 O O . VAL A 1 82 ? -13.409 -15.040 -8.121 1.00 85.69 82 VAL A O 1
ATOM 571 N N . GLY A 1 83 ? -13.964 -13.343 -9.498 1.00 78.31 83 GLY A N 1
ATOM 572 C CA . GLY A 1 83 ? -12.975 -13.681 -10.528 1.00 78.31 83 GLY A CA 1
ATOM 573 C C . GLY A 1 83 ? -13.134 -15.110 -11.063 1.00 78.31 83 GLY A C 1
ATOM 574 O O . GLY A 1 83 ? -12.143 -15.809 -11.242 1.00 78.31 83 GLY A O 1
ATOM 575 N N . GLY A 1 84 ? -14.380 -15.579 -11.216 1.00 82.75 84 GLY A N 1
ATOM 576 C CA . GLY A 1 84 ? -14.700 -16.923 -11.715 1.00 82.75 84 GLY A CA 1
ATOM 577 C C . GLY A 1 84 ? -14.551 -18.065 -10.701 1.00 82.75 84 GLY A C 1
ATOM 578 O O . GLY A 1 84 ? -14.835 -19.209 -11.044 1.00 82.75 84 GLY A O 1
ATOM 579 N N . ALA A 1 85 ? -14.143 -17.789 -9.458 1.00 86.31 85 ALA A N 1
ATOM 580 C CA . ALA A 1 85 ? -13.989 -18.803 -8.417 1.00 86.31 85 ALA A CA 1
ATOM 581 C C . ALA A 1 85 ? -15.001 -18.626 -7.282 1.00 86.31 85 ALA A C 1
ATOM 583 O O . ALA A 1 85 ? -15.285 -17.504 -6.863 1.00 86.31 85 ALA A O 1
ATOM 584 N N . GLN A 1 86 ? -15.481 -19.742 -6.723 1.00 93.31 86 GLN A N 1
ATOM 585 C CA . GLN A 1 86 ? -16.309 -19.708 -5.520 1.00 93.31 86 GLN A CA 1
ATOM 586 C C . GLN A 1 86 ? -15.490 -19.331 -4.293 1.00 93.31 86 GLN A C 1
ATOM 588 O O . GLN A 1 86 ? -14.429 -19.904 -4.023 1.00 93.31 86 GLN A O 1
ATOM 593 N N . THR A 1 87 ? -16.016 -18.388 -3.520 1.00 93.88 87 THR A N 1
ATOM 594 C CA . THR A 1 87 ? -15.345 -17.821 -2.355 1.00 93.88 87 THR A CA 1
ATOM 595 C C . THR A 1 87 ? -16.222 -17.855 -1.115 1.00 93.88 87 THR A C 1
ATOM 597 O O . THR A 1 87 ? -17.449 -17.834 -1.205 1.00 93.88 87 THR A O 1
ATOM 600 N N . LYS A 1 88 ? -15.584 -17.912 0.055 1.00 95.75 88 LYS A N 1
ATOM 601 C CA . LYS A 1 88 ? -16.206 -17.594 1.340 1.00 95.75 88 LYS A CA 1
ATOM 602 C C . LYS A 1 88 ? -15.986 -16.117 1.624 1.00 95.75 88 LYS A C 1
ATOM 604 O O . LYS A 1 88 ? -14.837 -15.673 1.654 1.00 95.75 88 LYS A O 1
ATOM 609 N N . HIS A 1 89 ? -17.074 -15.396 1.850 1.00 96.31 89 HIS A N 1
ATOM 610 C CA . HIS A 1 89 ? -17.053 -14.007 2.281 1.00 96.31 89 HIS A CA 1
ATOM 611 C C . HIS A 1 89 ? -16.956 -13.964 3.803 1.00 96.31 89 HIS A C 1
ATOM 613 O O . HIS A 1 89 ? -17.831 -14.466 4.511 1.00 96.31 89 HIS A O 1
ATOM 619 N N . ILE A 1 90 ? -15.858 -13.403 4.291 1.00 94.69 90 ILE A N 1
ATOM 620 C CA . ILE A 1 90 ? -15.577 -13.197 5.705 1.00 94.69 90 ILE A CA 1
ATOM 621 C C . ILE A 1 90 ? -15.639 -11.695 5.971 1.00 94.69 90 ILE A C 1
ATOM 623 O O . ILE A 1 90 ? -14.969 -10.925 5.284 1.00 94.69 90 ILE A O 1
ATOM 627 N N . ARG A 1 91 ? -16.420 -11.292 6.969 1.00 94.81 91 ARG A N 1
ATOM 628 C CA . ARG A 1 91 ? -16.488 -9.919 7.471 1.00 94.81 91 ARG A CA 1
ATOM 629 C C . ARG A 1 91 ? -15.920 -9.865 8.879 1.00 94.81 91 ARG A C 1
ATOM 631 O O . ARG A 1 91 ? -16.223 -10.737 9.688 1.00 94.81 91 ARG A O 1
ATOM 638 N N . ALA A 1 92 ? -15.135 -8.839 9.157 1.00 94.06 92 ALA A N 1
ATOM 639 C CA . ALA A 1 92 ? -14.634 -8.495 10.476 1.00 94.06 92 ALA A CA 1
ATOM 640 C C . ALA A 1 92 ? -14.851 -7.000 10.735 1.00 94.06 92 ALA A C 1
ATOM 642 O O . ALA A 1 92 ? -14.866 -6.184 9.806 1.00 94.06 92 ALA A O 1
ATOM 643 N N . ASP A 1 93 ? -14.997 -6.654 12.004 1.00 93.75 93 ASP A N 1
ATOM 644 C CA . ASP A 1 93 ? -14.897 -5.277 12.463 1.00 93.75 93 ASP A CA 1
ATOM 645 C C . ASP A 1 93 ? -13.416 -4.894 12.586 1.00 93.75 93 ASP A C 1
ATOM 647 O O . ASP A 1 93 ? -12.531 -5.751 12.693 1.00 93.75 93 ASP A O 1
ATOM 651 N N . VAL A 1 94 ? -13.139 -3.595 12.582 1.00 91.38 94 VAL A N 1
ATOM 652 C CA . VAL A 1 94 ? -11.780 -3.055 12.691 1.00 91.38 94 VAL A CA 1
ATOM 653 C C . VAL A 1 94 ? -11.599 -2.304 14.009 1.00 91.38 94 VAL A C 1
ATOM 655 O O . VAL A 1 94 ? -12.289 -1.321 14.282 1.00 91.38 94 VAL A O 1
ATOM 658 N N . ASP A 1 95 ? -10.604 -2.710 14.795 1.00 92.06 95 ASP A N 1
ATOM 659 C CA . ASP A 1 95 ? -10.084 -1.914 15.902 1.00 92.06 95 ASP A CA 1
ATOM 660 C C . ASP A 1 95 ? -9.214 -0.774 15.346 1.00 92.06 95 ASP A C 1
ATOM 662 O O . ASP A 1 95 ? -8.051 -0.940 14.969 1.00 92.06 95 ASP A O 1
ATOM 666 N N . VAL A 1 96 ? -9.799 0.422 15.293 1.00 89.62 96 VAL A N 1
ATOM 667 C CA . VAL A 1 96 ? -9.142 1.623 14.758 1.00 89.62 96 VAL A CA 1
ATOM 668 C C . VAL A 1 96 ? -7.953 2.054 15.621 1.00 89.62 96 VAL A C 1
ATOM 670 O O . VAL A 1 96 ? -6.994 2.611 15.088 1.00 89.62 96 VAL A O 1
ATOM 673 N N . GLN A 1 97 ? -7.967 1.797 16.933 1.00 89.06 97 GLN A N 1
ATOM 674 C CA . GLN A 1 97 ? -6.825 2.117 17.796 1.00 89.06 97 GLN A CA 1
ATOM 675 C C . GLN A 1 97 ? -5.630 1.237 17.451 1.00 89.06 97 GLN A C 1
ATOM 677 O O . GLN A 1 97 ? -4.523 1.751 17.272 1.00 89.06 97 GLN A O 1
ATOM 682 N N . ALA A 1 98 ? -5.866 -0.067 17.318 1.00 89.69 98 ALA A N 1
ATOM 683 C CA . ALA A 1 98 ? -4.840 -1.027 16.939 1.00 89.69 98 ALA A CA 1
ATOM 684 C C . ALA A 1 98 ? -4.301 -0.738 15.524 1.00 89.69 98 ALA A C 1
ATOM 686 O O . ALA A 1 98 ? -3.085 -0.647 15.347 1.00 89.69 98 ALA A O 1
ATOM 687 N N . LEU A 1 99 ? -5.178 -0.442 14.554 1.00 88.75 99 LEU A N 1
ATOM 688 C CA . LEU A 1 99 ? -4.791 -0.006 13.204 1.00 88.75 99 LEU A CA 1
ATOM 689 C C . LEU A 1 99 ? -3.880 1.232 13.225 1.00 88.75 99 LEU A C 1
ATOM 691 O O . LEU A 1 99 ? -2.835 1.267 12.575 1.00 88.75 99 LEU A O 1
ATOM 695 N N . LEU A 1 100 ? -4.266 2.276 13.964 1.00 87.88 100 LEU A N 1
ATOM 696 C CA . LEU A 1 100 ? -3.461 3.496 14.078 1.00 87.88 100 LEU A CA 1
ATOM 697 C C . LEU A 1 100 ? -2.162 3.260 14.873 1.00 87.88 100 LEU A C 1
ATOM 699 O O . LEU A 1 100 ? -1.193 4.012 14.727 1.00 87.88 100 LEU A O 1
ATOM 703 N N . GLY A 1 101 ? -2.130 2.229 15.717 1.00 87.88 101 GLY A N 1
ATOM 704 C CA . GLY A 1 101 ? -0.932 1.695 16.361 1.00 87.88 101 GLY A CA 1
ATOM 705 C C . GLY A 1 101 ? 0.082 1.187 15.343 1.00 87.88 101 GLY A C 1
ATOM 706 O O . GLY A 1 101 ? 1.218 1.672 15.302 1.00 87.88 101 GLY A O 1
ATOM 707 N N . ASP A 1 102 ? -0.361 0.283 14.480 1.00 86.94 102 ASP A N 1
ATOM 708 C CA . ASP A 1 102 ? 0.440 -0.308 13.409 1.00 86.94 102 ASP A CA 1
ATOM 709 C C . ASP A 1 102 ? 0.887 0.738 12.386 1.00 86.94 102 ASP A C 1
ATOM 711 O O . ASP A 1 102 ? 2.065 0.799 12.034 1.00 86.94 102 ASP A O 1
ATOM 715 N N . LEU A 1 103 ? -0.010 1.642 11.975 1.00 84.81 103 LEU A N 1
ATOM 716 C CA . LEU A 1 103 ? 0.332 2.744 11.071 1.00 84.81 103 LEU A CA 1
ATOM 717 C C . LEU A 1 103 ? 1.438 3.633 11.655 1.00 84.81 103 LEU A C 1
ATOM 719 O O . LEU A 1 103 ? 2.360 4.029 10.946 1.00 84.81 103 LEU A O 1
ATOM 723 N N . ASN A 1 104 ? 1.379 3.940 12.950 1.00 84.88 104 ASN A N 1
ATOM 724 C CA . ASN A 1 104 ? 2.426 4.717 13.604 1.00 84.88 104 ASN A CA 1
ATOM 725 C C . ASN A 1 104 ? 3.763 3.955 13.643 1.00 84.88 104 ASN A C 1
ATOM 727 O O . ASN A 1 104 ? 4.812 4.547 13.400 1.00 84.88 104 ASN A O 1
ATOM 731 N N . THR A 1 105 ? 3.734 2.649 13.914 1.00 85.44 105 THR A N 1
ATOM 732 C CA . THR A 1 105 ? 4.932 1.793 13.872 1.00 85.44 105 THR A CA 1
ATOM 733 C C . THR A 1 105 ? 5.532 1.764 12.468 1.00 85.44 105 THR A C 1
ATOM 735 O O . THR A 1 105 ? 6.746 1.902 12.305 1.00 85.44 105 THR A O 1
ATOM 738 N N . PHE A 1 106 ? 4.681 1.663 11.449 1.00 83.50 106 PHE A N 1
ATOM 739 C CA . PHE A 1 106 ? 5.080 1.752 10.054 1.00 83.50 106 PHE A CA 1
ATOM 740 C C . PHE A 1 106 ? 5.751 3.086 9.729 1.00 83.50 106 PHE A C 1
ATOM 742 O O . PHE A 1 106 ? 6.840 3.080 9.161 1.00 83.50 106 PHE A O 1
ATOM 749 N N . LEU A 1 107 ? 5.165 4.221 10.125 1.00 81.25 107 LEU A N 1
ATOM 750 C CA . LEU A 1 107 ? 5.743 5.550 9.877 1.00 81.25 107 LEU A CA 1
ATOM 751 C C . LEU A 1 107 ? 7.135 5.702 10.510 1.00 81.25 107 LEU A C 1
ATOM 753 O O . LEU A 1 107 ? 8.052 6.215 9.868 1.00 81.25 107 LEU A O 1
ATOM 757 N N . GLN A 1 108 ? 7.324 5.184 11.726 1.00 80.81 108 GLN A N 1
ATOM 758 C CA . GLN A 1 108 ? 8.623 5.191 12.406 1.00 80.81 108 GLN A CA 1
ATOM 759 C C . GLN A 1 108 ? 9.664 4.343 11.662 1.00 80.81 108 GLN A C 1
ATOM 761 O O . GLN A 1 108 ? 10.802 4.778 11.463 1.00 80.81 108 GLN A O 1
ATOM 766 N N . ARG A 1 109 ? 9.275 3.149 11.195 1.00 78.50 109 ARG A N 1
ATOM 767 C CA . ARG A 1 109 ? 10.161 2.263 10.423 1.00 78.50 109 ARG A CA 1
ATOM 768 C C . ARG A 1 109 ? 10.474 2.833 9.040 1.00 78.50 109 ARG A C 1
ATOM 770 O O . ARG A 1 109 ? 11.638 2.853 8.646 1.00 78.50 109 ARG A O 1
ATOM 777 N N . ALA A 1 110 ? 9.482 3.373 8.338 1.00 71.69 110 ALA A N 1
ATOM 778 C CA . ALA A 1 110 ? 9.660 4.021 7.043 1.00 71.69 110 ALA A CA 1
ATOM 779 C C . ALA A 1 110 ? 10.613 5.227 7.129 1.00 71.69 110 ALA A C 1
ATOM 781 O O . ALA A 1 110 ? 11.461 5.398 6.251 1.00 71.69 110 ALA A O 1
ATOM 782 N N . ALA A 1 111 ? 10.532 6.018 8.207 1.00 70.19 111 ALA A N 1
ATOM 783 C CA . ALA A 1 111 ? 11.466 7.110 8.470 1.00 70.19 111 ALA A CA 1
ATOM 784 C C . ALA A 1 111 ? 12.902 6.601 8.690 1.00 70.19 111 ALA A C 1
ATOM 786 O O . ALA A 1 111 ? 13.840 7.170 8.130 1.00 70.19 111 ALA A O 1
ATOM 787 N N . SER A 1 112 ? 13.079 5.502 9.438 1.00 67.50 112 SER A N 1
ATOM 788 C CA . SER A 1 112 ? 14.402 4.897 9.661 1.00 67.50 112 SER A CA 1
ATOM 789 C C . SER A 1 112 ? 15.048 4.308 8.404 1.00 67.50 112 SER A C 1
ATOM 791 O O . SER A 1 112 ? 16.271 4.286 8.302 1.00 67.50 112 SER A O 1
ATOM 793 N N . LEU A 1 113 ? 14.239 3.877 7.432 1.00 67.88 113 LEU A N 1
ATOM 794 C CA . LEU A 1 113 ? 14.702 3.303 6.164 1.00 67.88 113 LEU A CA 1
ATOM 795 C C . LEU A 1 113 ? 15.021 4.362 5.094 1.00 67.88 113 LEU A C 1
ATOM 797 O O . LEU A 1 113 ? 15.429 4.013 3.990 1.00 67.88 113 LEU A O 1
ATOM 801 N N . GLY A 1 114 ? 14.843 5.656 5.390 1.00 59.81 114 GLY A N 1
ATOM 802 C CA . GLY A 1 114 ? 15.219 6.745 4.481 1.00 59.81 114 GLY A CA 1
ATOM 803 C C . GLY A 1 114 ? 14.428 6.776 3.169 1.00 59.81 114 GLY A C 1
ATOM 804 O O . GLY A 1 114 ? 14.927 7.293 2.167 1.00 59.81 114 GLY A O 1
ATOM 805 N N . VAL A 1 115 ? 13.205 6.229 3.155 1.00 60.03 115 VAL A N 1
ATOM 806 C CA . VAL A 1 115 ? 12.363 6.147 1.951 1.00 60.03 115 VAL A CA 1
ATOM 807 C C . VAL A 1 115 ? 12.137 7.551 1.383 1.00 60.03 115 VAL A C 1
ATOM 809 O O . VAL A 1 115 ? 11.580 8.438 2.036 1.00 60.03 115 VAL A O 1
ATOM 812 N N . SER A 1 116 ? 12.573 7.771 0.142 1.00 44.91 116 SER A N 1
ATOM 813 C CA . SER A 1 116 ? 12.462 9.062 -0.539 1.00 44.91 116 SER A CA 1
ATOM 814 C C . SER A 1 116 ? 10.994 9.497 -0.644 1.00 44.91 116 SER A C 1
ATOM 816 O O . SER A 1 116 ? 10.206 8.849 -1.326 1.00 44.91 116 SER A O 1
ATOM 818 N N . GLY A 1 117 ? 10.630 10.590 0.039 1.00 50.97 117 GLY A N 1
ATOM 819 C CA . GLY A 1 117 ? 9.252 11.097 0.149 1.00 50.97 117 GLY A CA 1
ATOM 820 C C . GLY A 1 117 ? 8.650 10.999 1.558 1.00 50.97 117 GLY A C 1
ATOM 821 O O . GLY A 1 117 ? 7.746 11.770 1.877 1.00 50.97 117 GLY A O 1
ATOM 822 N N . ALA A 1 118 ? 9.200 10.145 2.431 1.00 53.22 118 ALA A N 1
ATOM 823 C CA . ALA A 1 118 ? 8.752 10.000 3.821 1.00 53.22 118 ALA A CA 1
ATOM 824 C C . ALA A 1 118 ? 9.054 11.233 4.692 1.00 53.22 118 ALA A C 1
ATOM 826 O O . ALA A 1 118 ? 8.385 11.455 5.691 1.00 53.22 118 ALA A O 1
ATOM 827 N N . SER A 1 119 ? 9.991 12.093 4.282 1.00 51.44 119 SER A N 1
ATOM 828 C CA . SER A 1 119 ? 10.332 13.344 4.975 1.00 51.44 119 SER A CA 1
ATOM 829 C C . SER A 1 119 ? 9.213 14.397 4.984 1.00 51.44 119 SER A C 1
ATOM 831 O O . SER A 1 119 ? 9.321 15.385 5.705 1.00 51.44 119 SER A O 1
ATOM 833 N N . LYS A 1 120 ? 8.145 14.203 4.196 1.00 52.34 120 LYS A N 1
ATOM 834 C CA . LYS A 1 120 ? 6.927 15.035 4.226 1.00 52.34 120 LYS A CA 1
ATOM 835 C C . LYS A 1 120 ? 5.780 14.414 5.026 1.00 52.34 120 LYS A C 1
ATOM 837 O O . LYS A 1 120 ? 4.766 15.078 5.228 1.00 52.34 120 LYS A O 1
ATOM 842 N N . LEU A 1 121 ? 5.911 13.156 5.440 1.00 57.88 121 LEU A N 1
ATOM 843 C CA . LEU A 1 121 ? 4.925 12.485 6.276 1.00 57.88 121 LEU A CA 1
ATOM 844 C C . LEU A 1 121 ? 5.290 12.689 7.752 1.00 57.88 121 LEU A C 1
ATOM 846 O O . LEU A 1 121 ? 6.476 12.746 8.086 1.00 57.88 121 LEU A O 1
ATOM 850 N N . PRO A 1 122 ? 4.300 12.789 8.654 1.00 62.12 122 PRO A N 1
ATOM 851 C CA . PRO A 1 122 ? 4.568 12.749 10.083 1.00 62.12 122 PRO A CA 1
ATOM 852 C C . PRO A 1 122 ? 5.323 11.461 10.429 1.00 62.12 122 PRO A C 1
ATOM 854 O O . PRO A 1 122 ? 4.892 10.371 10.061 1.00 62.12 122 PRO A O 1
ATOM 857 N N . VAL A 1 123 ? 6.435 11.576 11.159 1.00 72.25 123 VAL A N 1
ATOM 858 C CA . VAL A 1 123 ? 7.201 10.410 11.648 1.00 72.25 123 VAL A CA 1
ATOM 859 C C . VAL A 1 123 ? 6.450 9.629 12.730 1.00 72.25 123 VAL A C 1
ATOM 861 O O . VAL A 1 123 ? 6.818 8.505 13.065 1.00 72.25 123 VAL A O 1
ATOM 864 N N . SER A 1 124 ? 5.399 10.227 13.290 1.00 79.12 124 SER A N 1
ATOM 865 C CA . SER A 1 124 ? 4.501 9.610 14.253 1.00 79.12 124 SER A CA 1
ATOM 866 C C . SER A 1 124 ? 3.136 10.299 14.264 1.00 79.12 124 SER A C 1
ATOM 868 O O . SER A 1 124 ? 2.982 11.443 13.830 1.00 79.12 124 SER A O 1
ATOM 870 N N . ILE A 1 125 ? 2.142 9.591 14.793 1.00 78.62 125 ILE A N 1
ATOM 871 C CA . ILE A 1 125 ? 0.820 10.117 15.130 1.00 78.62 125 ILE A CA 1
ATOM 872 C C . ILE A 1 125 ? 0.719 10.076 16.656 1.00 78.62 125 ILE A C 1
ATOM 874 O O . ILE A 1 125 ? 0.867 9.012 17.261 1.00 78.62 125 ILE A O 1
ATOM 878 N N . SER A 1 126 ? 0.499 11.229 17.294 1.00 81.69 126 SER A N 1
ATOM 879 C CA . SER A 1 126 ? 0.423 11.306 18.758 1.00 81.69 126 SER A CA 1
ATOM 880 C C . SER A 1 126 ? -0.733 10.455 19.302 1.00 81.69 126 SER A C 1
ATOM 882 O O . SER A 1 126 ? -1.737 10.222 18.625 1.00 81.69 126 SER A O 1
ATOM 884 N N . GLN A 1 127 ? -0.621 9.991 20.550 1.00 83.19 127 GLN A N 1
ATOM 885 C CA . GLN A 1 127 ? -1.669 9.177 21.172 1.00 83.19 127 G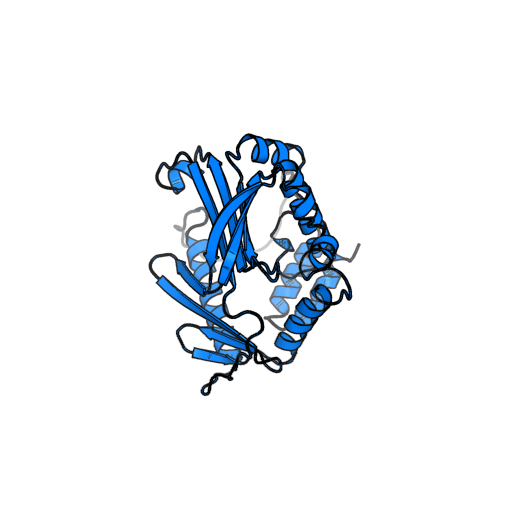LN A CA 1
ATOM 886 C C . GLN A 1 127 ? -3.014 9.911 21.252 1.00 83.19 127 GLN A C 1
ATOM 888 O O . GLN A 1 127 ? -4.041 9.305 20.956 1.00 83.19 127 GLN A O 1
ATOM 893 N N . SER A 1 128 ? -3.012 11.205 21.584 1.00 78.69 128 SER A N 1
ATOM 894 C CA . SER A 1 128 ? -4.231 12.018 21.634 1.00 78.69 128 SER A CA 1
ATOM 895 C C . SER A 1 128 ? -4.876 12.165 20.255 1.00 78.69 128 SER A C 1
ATOM 897 O O . SER A 1 128 ? -6.088 12.021 20.128 1.00 78.69 128 SER A O 1
ATOM 899 N N . THR A 1 129 ? -4.077 12.359 19.201 1.00 77.56 129 THR A N 1
ATOM 900 C CA . THR A 1 129 ? -4.583 12.399 17.823 1.00 77.56 129 THR A CA 1
ATOM 901 C C . THR A 1 129 ? -5.179 11.055 17.406 1.00 77.56 129 THR A C 1
ATOM 903 O O . THR A 1 129 ? -6.252 11.029 16.812 1.00 77.56 129 THR A O 1
ATOM 906 N N . ARG A 1 130 ? -4.551 9.925 17.761 1.00 81.50 130 ARG A N 1
ATOM 907 C CA . ARG A 1 130 ? -5.118 8.593 17.477 1.00 81.50 130 ARG A CA 1
ATOM 908 C C . ARG A 1 130 ? -6.434 8.348 18.214 1.00 81.50 130 ARG A C 1
ATOM 910 O O . ARG A 1 130 ? -7.368 7.808 17.629 1.00 81.50 130 ARG A O 1
ATOM 917 N N . GLN A 1 131 ? -6.525 8.776 19.472 1.00 83.94 131 GLN A N 1
ATOM 918 C CA . GLN A 1 131 ? -7.758 8.722 20.260 1.00 83.94 131 GLN A CA 1
ATOM 919 C C . GLN A 1 131 ? -8.880 9.530 19.623 1.00 83.94 131 GLN A C 1
ATOM 921 O O . GLN A 1 131 ? -9.983 9.011 19.463 1.00 83.94 131 GLN A O 1
ATOM 926 N N . GLN A 1 132 ? -8.576 10.750 19.191 1.00 80.88 132 GLN A N 1
ATOM 927 C CA . GLN A 1 132 ? -9.535 11.596 18.499 1.00 80.88 132 GLN A CA 1
ATOM 928 C C . GLN A 1 132 ? -10.013 10.949 17.193 1.00 80.88 132 GLN A C 1
ATOM 930 O O . GLN A 1 132 ? -11.213 10.833 16.981 1.00 80.88 132 GLN A O 1
ATOM 935 N N . ILE A 1 133 ? -9.098 10.456 16.350 1.00 80.50 133 ILE A N 1
ATOM 936 C CA . ILE A 1 133 ? -9.468 9.807 15.082 1.00 80.50 133 ILE A CA 1
ATOM 937 C C . ILE A 1 133 ? -10.359 8.587 15.337 1.00 80.50 133 ILE A C 1
ATOM 939 O O . ILE A 1 133 ? -11.414 8.462 14.724 1.00 80.50 133 ILE A O 1
ATOM 943 N N . ALA A 1 134 ? -9.974 7.696 16.250 1.00 85.06 134 ALA A N 1
ATOM 944 C CA . ALA A 1 134 ? -10.752 6.489 16.509 1.00 85.06 134 ALA A CA 1
ATOM 945 C C . ALA A 1 134 ? -12.135 6.772 17.114 1.00 85.06 134 ALA A C 1
ATOM 947 O O . ALA A 1 134 ? -13.065 6.015 16.854 1.00 85.06 134 ALA A O 1
ATOM 948 N N . ALA A 1 135 ? -12.286 7.840 17.905 1.00 84.38 135 ALA A N 1
ATOM 949 C CA . ALA A 1 135 ? -13.586 8.241 18.444 1.00 84.38 135 ALA A CA 1
ATOM 950 C C . ALA A 1 135 ? -14.550 8.709 17.336 1.00 84.38 135 ALA A C 1
ATOM 952 O O . ALA A 1 135 ? -15.768 8.500 17.421 1.00 84.38 135 ALA A O 1
ATOM 953 N N . GLU A 1 136 ? -13.996 9.315 16.288 1.00 83.69 136 GLU A N 1
ATOM 954 C CA . GLU A 1 136 ? -14.752 9.842 15.157 1.00 83.69 136 GLU A CA 1
ATOM 955 C C . GLU A 1 136 ? -15.097 8.767 14.122 1.00 83.69 136 GLU A C 1
ATOM 957 O O . GLU A 1 136 ? -16.192 8.795 13.563 1.00 83.69 136 GLU A O 1
ATOM 962 N N . VAL A 1 137 ? -14.217 7.789 13.887 1.00 84.31 137 VAL A N 1
ATOM 963 C CA . VAL A 1 137 ? -14.465 6.722 12.905 1.00 84.31 137 VAL A CA 1
ATOM 964 C C . VAL A 1 137 ? -15.691 5.894 13.296 1.00 84.31 137 VAL A C 1
ATOM 966 O O . VAL A 1 137 ? -15.778 5.347 14.396 1.00 84.31 137 VAL A O 1
ATOM 969 N N . LYS A 1 138 ? -16.641 5.771 12.364 1.00 82.75 138 LYS A N 1
ATOM 970 C CA . LYS A 1 138 ? -17.855 4.963 12.526 1.00 82.75 138 LYS A CA 1
ATOM 971 C C . LYS A 1 138 ? -17.844 3.768 11.579 1.00 82.75 138 LYS A C 1
ATOM 973 O O . LYS A 1 138 ? -17.479 3.897 10.409 1.00 82.75 138 LYS A O 1
ATOM 978 N N . ASN A 1 139 ? -18.304 2.630 12.101 1.00 82.94 139 ASN A N 1
ATOM 979 C CA . ASN A 1 139 ? -18.507 1.368 11.381 1.00 82.94 139 ASN A CA 1
ATOM 980 C C . ASN A 1 139 ? -17.312 0.941 10.506 1.00 82.94 139 ASN A C 1
ATOM 982 O O . ASN A 1 139 ? -17.485 0.721 9.304 1.00 82.94 139 ASN A O 1
ATOM 986 N N . PRO A 1 140 ? -16.092 0.868 11.063 1.00 89.00 140 PRO A N 1
ATOM 987 C CA . PRO A 1 140 ? -14.938 0.428 10.302 1.00 89.00 140 PRO A CA 1
ATOM 988 C C . PRO A 1 140 ? -15.051 -1.085 10.070 1.00 89.00 140 PRO A C 1
ATOM 990 O O . PRO A 1 140 ? -15.124 -1.877 11.009 1.00 89.00 140 PRO A O 1
ATOM 993 N N . THR A 1 141 ? -15.108 -1.481 8.805 1.00 91.00 141 THR A N 1
ATOM 994 C CA . THR A 1 141 ? -15.334 -2.868 8.389 1.00 91.00 141 THR A CA 1
ATOM 995 C C . THR A 1 141 ? -14.229 -3.336 7.461 1.00 91.00 141 THR A C 1
ATOM 997 O O . THR A 1 141 ? -13.693 -2.575 6.646 1.00 91.00 141 THR A O 1
ATOM 1000 N N . PHE A 1 142 ? -13.899 -4.613 7.601 1.00 91.94 142 PHE A N 1
ATOM 1001 C CA . PHE A 1 142 ? -12.974 -5.330 6.748 1.00 91.94 142 PHE A CA 1
ATOM 1002 C C . PHE A 1 142 ? -13.670 -6.570 6.197 1.00 91.94 142 PHE A C 1
ATOM 1004 O O . PHE A 1 142 ? -14.121 -7.440 6.942 1.00 91.94 142 PHE A O 1
ATOM 1011 N N . ASP A 1 143 ? -13.723 -6.672 4.879 1.00 92.69 143 ASP A N 1
ATOM 1012 C CA . ASP A 1 143 ? -14.298 -7.803 4.176 1.00 92.69 143 ASP A CA 1
ATOM 1013 C C . ASP A 1 143 ? -13.213 -8.483 3.338 1.00 92.69 143 ASP A C 1
ATOM 1015 O O . ASP A 1 143 ? -12.479 -7.840 2.582 1.00 92.69 143 ASP A O 1
ATOM 1019 N N . VAL A 1 144 ? -13.128 -9.806 3.434 1.00 92.31 144 VAL A N 1
ATOM 1020 C CA . VAL A 1 144 ? -12.221 -10.621 2.628 1.00 92.31 144 VAL A CA 1
ATOM 1021 C C . VAL A 1 144 ? -12.961 -11.800 2.017 1.00 92.31 144 VAL A C 1
ATOM 1023 O O . VAL A 1 144 ? -13.734 -12.494 2.674 1.00 92.31 144 VAL A O 1
ATOM 1026 N N . TRP A 1 145 ? -12.698 -12.048 0.739 1.00 92.25 145 TRP A N 1
ATOM 1027 C CA . TRP A 1 145 ? -13.195 -13.211 0.021 1.00 92.25 145 TRP A CA 1
ATOM 1028 C C . TRP A 1 145 ? -12.032 -14.151 -0.227 1.00 92.25 145 TRP A C 1
ATOM 1030 O O . TRP A 1 145 ? -11.067 -13.803 -0.915 1.00 92.25 145 TRP A O 1
ATOM 1040 N N . THR A 1 146 ? -12.131 -15.348 0.337 1.00 91.25 146 THR A N 1
ATOM 1041 C CA . THR A 1 146 ? -11.120 -16.400 0.188 1.00 91.25 146 THR A CA 1
ATOM 1042 C C . THR A 1 146 ? -11.678 -17.532 -0.656 1.00 91.25 146 THR A C 1
ATOM 1044 O O . THR A 1 146 ? -12.852 -17.876 -0.520 1.00 91.25 146 THR A O 1
ATOM 1047 N N . GLY A 1 147 ? -10.875 -18.123 -1.541 1.00 89.44 147 GLY A N 1
ATOM 1048 C CA . GLY A 1 147 ? -11.311 -19.263 -2.341 1.00 89.44 147 GLY A CA 1
ATOM 1049 C C . GLY A 1 147 ? -11.813 -20.398 -1.449 1.00 89.44 147 GLY A C 1
ATOM 1050 O O . GLY A 1 147 ? -11.182 -20.768 -0.455 1.00 89.44 147 GLY A O 1
ATOM 1051 N N . ALA A 1 148 ? -12.986 -20.940 -1.775 1.00 89.38 148 ALA A N 1
ATOM 1052 C CA . ALA A 1 148 ? -13.642 -21.937 -0.936 1.00 89.38 148 ALA A CA 1
ATOM 1053 C C . ALA A 1 148 ? -12.786 -23.209 -0.788 1.00 89.38 148 ALA A C 1
ATOM 1055 O O . ALA A 1 148 ? -12.713 -23.769 0.313 1.00 89.38 148 ALA A O 1
ATOM 1056 N N . SER A 1 149 ? -12.103 -23.607 -1.866 1.00 87.19 149 SER A N 1
ATOM 1057 C CA . SER A 1 149 ? -11.203 -24.761 -1.945 1.00 87.19 149 SER A CA 1
ATOM 1058 C C . SER A 1 149 ? -9.766 -24.434 -1.527 1.00 87.19 149 SER A C 1
ATOM 1060 O O . SER A 1 149 ? -9.225 -25.101 -0.653 1.00 87.19 149 SER A O 1
ATOM 1062 N N . ASP A 1 150 ? -9.166 -23.399 -2.116 1.00 84.75 150 ASP A N 1
ATOM 1063 C CA . ASP A 1 150 ? -7.727 -23.104 -2.015 1.00 84.75 150 ASP A CA 1
ATOM 1064 C C . ASP A 1 150 ? -7.342 -22.098 -0.918 1.00 84.75 150 ASP A C 1
ATOM 1066 O O . ASP A 1 150 ? -6.160 -21.833 -0.715 1.00 84.75 150 ASP A O 1
ATOM 1070 N N . LYS A 1 151 ? -8.329 -21.511 -0.227 1.00 85.44 151 LYS A N 1
ATOM 1071 C CA . LYS A 1 151 ? -8.156 -20.482 0.819 1.00 85.44 151 LYS A CA 1
ATOM 1072 C C . LYS A 1 151 ? -7.389 -19.235 0.372 1.00 85.44 151 LYS A C 1
ATOM 1074 O O . LYS A 1 151 ? -6.999 -18.424 1.207 1.00 85.44 151 LYS A O 1
ATOM 1079 N N . THR A 1 152 ? -7.211 -19.038 -0.929 1.00 83.56 152 THR A N 1
ATOM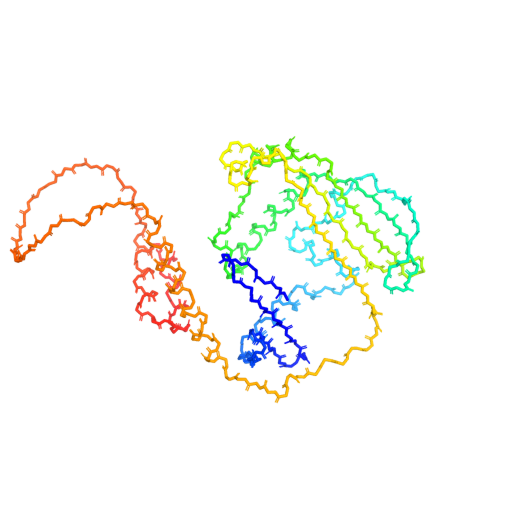 1080 C CA . THR A 1 152 ? -6.451 -17.911 -1.466 1.00 83.56 152 THR A CA 1
ATOM 1081 C C . THR A 1 152 ? -7.297 -16.642 -1.420 1.00 83.56 152 THR A C 1
ATOM 1083 O O . THR A 1 152 ? -8.483 -16.674 -1.749 1.00 83.56 152 THR A O 1
ATOM 1086 N N . VAL A 1 153 ? -6.710 -15.516 -1.011 1.00 85.50 153 VAL A N 1
ATOM 1087 C CA . VAL A 1 153 ? -7.398 -14.216 -0.987 1.00 85.50 153 VAL A CA 1
ATOM 1088 C C . VAL A 1 153 ? -7.662 -13.749 -2.420 1.00 85.50 153 VAL A C 1
ATOM 1090 O O . VAL A 1 153 ? -6.738 -13.607 -3.214 1.00 85.50 153 VAL A O 1
ATOM 1093 N N . ARG A 1 154 ? -8.933 -13.505 -2.747 1.00 85.81 154 ARG A N 1
ATOM 1094 C CA . ARG A 1 154 ? -9.400 -13.106 -4.089 1.00 85.81 154 ARG A CA 1
ATOM 1095 C C . ARG A 1 154 ? -9.978 -11.701 -4.120 1.00 85.81 154 ARG A C 1
ATOM 1097 O O . ARG A 1 154 ? -9.977 -11.055 -5.161 1.00 85.81 154 ARG A O 1
ATOM 1104 N N . LYS A 1 155 ? -10.460 -11.200 -2.985 1.00 86.62 155 LYS A N 1
ATOM 1105 C CA . LYS A 1 155 ? -10.903 -9.813 -2.840 1.00 86.62 155 LYS A CA 1
ATOM 1106 C C . LYS A 1 155 ? -10.726 -9.358 -1.402 1.00 86.62 155 LYS A C 1
ATOM 1108 O O . LYS A 1 155 ? -10.938 -10.143 -0.481 1.00 86.62 155 LYS A O 1
ATOM 1113 N N . VAL A 1 156 ? -10.356 -8.098 -1.238 1.00 86.94 156 VAL A N 1
ATOM 1114 C CA . VAL A 1 156 ? -10.280 -7.378 0.031 1.00 86.94 156 VAL A CA 1
ATOM 1115 C C . VAL A 1 156 ? -11.049 -6.077 -0.143 1.00 86.94 156 VAL A C 1
ATOM 1117 O O . VAL A 1 156 ? -10.865 -5.375 -1.140 1.00 86.94 156 VAL A O 1
ATOM 1120 N N . ALA A 1 157 ? -11.909 -5.753 0.812 1.00 86.44 157 ALA A N 1
ATOM 1121 C CA . ALA A 1 157 ? -12.546 -4.455 0.903 1.00 86.44 157 ALA A CA 1
ATOM 1122 C C . ALA A 1 157 ? -12.396 -3.902 2.321 1.00 86.44 157 ALA A C 1
ATOM 1124 O O . ALA A 1 157 ? -12.603 -4.612 3.298 1.00 86.44 157 ALA A O 1
ATOM 1125 N N . ILE A 1 158 ? -12.031 -2.631 2.419 1.00 83.38 158 ILE A N 1
ATOM 1126 C CA . ILE A 1 158 ? -11.961 -1.890 3.678 1.00 83.38 158 ILE A CA 1
ATOM 1127 C C . ILE A 1 158 ? -12.903 -0.715 3.528 1.00 83.38 158 ILE A C 1
ATOM 1129 O O . ILE A 1 158 ? -12.783 0.022 2.549 1.00 83.38 158 ILE A O 1
ATOM 1133 N N . SER A 1 159 ? -13.815 -0.540 4.476 1.00 82.44 159 SER A N 1
ATOM 1134 C CA . SER A 1 159 ? -14.750 0.582 4.470 1.00 82.44 159 SER A CA 1
ATOM 1135 C C . SER A 1 159 ? -14.764 1.247 5.835 1.00 82.44 159 SER A C 1
ATOM 1137 O O . SER A 1 159 ? -14.943 0.584 6.853 1.00 82.44 159 SER A O 1
ATOM 1139 N N . LEU A 1 160 ? -14.586 2.563 5.860 1.00 79.81 160 LEU A N 1
ATOM 1140 C CA . LEU A 1 160 ? -14.668 3.365 7.076 1.00 79.81 160 LEU A CA 1
ATOM 1141 C C . LEU A 1 160 ? -15.379 4.684 6.789 1.00 79.81 160 LEU A C 1
ATOM 1143 O O . LEU A 1 160 ? -15.252 5.246 5.701 1.00 79.81 160 LEU A O 1
ATOM 1147 N N . THR A 1 161 ? -16.138 5.176 7.764 1.00 78.62 161 THR A N 1
ATOM 1148 C CA . THR A 1 161 ? -16.827 6.467 7.666 1.00 78.62 161 THR A CA 1
ATOM 1149 C C . THR A 1 161 ? -16.213 7.438 8.658 1.00 78.62 161 THR A C 1
ATOM 1151 O O . THR A 1 161 ? -16.092 7.117 9.840 1.00 78.62 161 THR A O 1
ATOM 1154 N N . VAL A 1 162 ? -15.841 8.625 8.182 1.00 75.12 162 VAL A N 1
ATOM 1155 C CA . VAL A 1 162 ? -15.296 9.700 9.018 1.00 75.12 162 VAL A CA 1
ATOM 1156 C C . VAL A 1 162 ? -16.258 10.887 8.981 1.00 75.12 162 VAL A C 1
ATOM 1158 O O . VAL A 1 162 ? -16.631 11.319 7.888 1.00 75.12 162 VAL A O 1
ATOM 1161 N N . PRO A 1 163 ? -16.684 11.436 10.127 1.00 72.56 163 PRO A N 1
ATOM 1162 C CA . PRO A 1 163 ? -17.428 12.684 10.154 1.00 72.56 163 PRO A CA 1
ATOM 1163 C C . PRO A 1 163 ? -16.534 13.825 9.666 1.00 72.56 163 PRO A C 1
ATOM 1165 O O . PRO A 1 163 ? -15.350 13.903 9.993 1.00 72.56 163 PRO A O 1
ATOM 1168 N N . VAL A 1 164 ? -17.106 14.720 8.870 1.00 71.69 164 VAL A N 1
ATOM 1169 C CA . VAL A 1 164 ? -16.419 15.920 8.387 1.00 71.69 164 VAL A CA 1
ATOM 1170 C C . VAL A 1 164 ? -17.158 17.149 8.878 1.00 71.69 164 VAL A C 1
ATOM 1172 O O . VAL A 1 164 ? -18.379 17.247 8.793 1.00 71.69 164 VAL A O 1
ATOM 1175 N N . SER A 1 165 ? -16.394 18.088 9.425 1.00 71.31 165 SER A N 1
ATOM 1176 C CA . SER A 1 165 ? -16.900 19.323 10.014 1.00 71.31 165 SER A CA 1
ATOM 1177 C C . SER A 1 165 ? -15.990 20.502 9.660 1.00 71.31 165 SER A C 1
ATOM 1179 O O . SER A 1 165 ? -14.917 20.338 9.068 1.00 71.31 165 SER A O 1
ATOM 1181 N N . GLY A 1 166 ? -16.448 21.714 9.978 1.00 73.75 166 GLY A N 1
ATOM 1182 C CA . GLY A 1 166 ? -15.680 22.942 9.779 1.00 73.75 166 GLY A CA 1
ATOM 1183 C C . GLY A 1 166 ? -15.283 23.181 8.320 1.00 73.75 166 GLY A C 1
ATOM 1184 O O . GLY A 1 166 ? -16.045 22.900 7.394 1.00 73.75 166 GLY A O 1
ATOM 1185 N N . GLN A 1 167 ? -14.069 23.696 8.110 1.00 61.41 167 GLN A N 1
ATOM 1186 C CA . GLN A 1 167 ? -13.573 24.064 6.779 1.00 61.41 167 GLN A CA 1
ATOM 1187 C C . GLN A 1 167 ? -13.500 22.872 5.813 1.00 61.41 167 GLN A C 1
ATOM 1189 O O . GLN A 1 167 ? -13.674 23.058 4.611 1.00 61.41 167 GLN A O 1
ATOM 1194 N N . ILE A 1 168 ? -13.269 21.657 6.323 1.00 55.72 168 ILE A N 1
ATOM 1195 C CA . ILE A 1 168 ? -13.192 20.443 5.500 1.00 55.72 168 ILE A CA 1
ATOM 1196 C C . ILE A 1 168 ? -14.577 20.092 4.944 1.00 55.72 168 ILE A C 1
ATOM 1198 O O . ILE A 1 168 ? -14.684 19.767 3.767 1.00 55.72 168 ILE A O 1
ATOM 1202 N N . SER A 1 169 ? -15.640 20.231 5.745 1.00 68.38 169 SER A N 1
ATOM 1203 C CA . SER A 1 169 ? -17.020 20.054 5.271 1.00 68.38 169 SER A CA 1
ATOM 1204 C C . SER A 1 169 ? -17.354 21.042 4.151 1.00 68.38 169 SER A C 1
ATOM 1206 O O . SER A 1 169 ? -17.817 20.630 3.089 1.00 68.38 169 SER A O 1
ATOM 1208 N N . SER A 1 170 ? -17.029 22.328 4.327 1.00 69.25 170 SER A N 1
ATOM 1209 C CA . SER A 1 170 ? -17.254 23.357 3.303 1.00 69.25 170 SER A CA 1
ATOM 1210 C C . SER A 1 170 ? -16.467 23.094 2.015 1.00 69.25 170 SER A C 1
ATOM 1212 O O . SER A 1 170 ? -17.012 23.249 0.924 1.00 69.25 170 SER A O 1
ATOM 1214 N N . LEU A 1 171 ? -15.207 22.655 2.125 1.00 63.81 171 LEU A N 1
ATOM 1215 C CA . LEU A 1 171 ? -14.371 22.292 0.974 1.00 63.81 171 LEU A CA 1
ATOM 1216 C C . LEU A 1 171 ? -14.922 21.071 0.223 1.00 63.81 171 LEU A C 1
ATOM 1218 O O . LEU A 1 171 ? -14.805 20.985 -0.996 1.00 63.81 171 LEU A O 1
ATOM 1222 N N . LEU A 1 172 ? -15.550 20.147 0.950 1.00 61.38 172 LEU A N 1
ATOM 1223 C CA . LEU A 1 172 ? -16.208 18.959 0.414 1.00 61.38 172 LEU A CA 1
ATOM 1224 C C . LEU A 1 172 ? -17.688 19.209 0.058 1.00 61.38 172 LEU A C 1
ATOM 1226 O O . LEU A 1 172 ? -18.466 18.267 -0.037 1.00 61.38 172 LEU A O 1
ATOM 1230 N N . GLY A 1 173 ? -18.108 20.463 -0.142 1.00 73.31 173 GLY A N 1
ATOM 1231 C CA . GLY A 1 173 ? -19.462 20.783 -0.611 1.00 73.31 173 GLY A CA 1
ATOM 1232 C C . GLY A 1 173 ? -20.566 20.601 0.437 1.00 73.31 173 GLY A C 1
ATOM 1233 O O . GLY A 1 173 ? -21.703 20.307 0.083 1.00 73.31 173 GLY A O 1
ATOM 1234 N N . GLY A 1 174 ? -20.243 20.763 1.722 1.00 73.56 174 GLY A N 1
ATOM 1235 C CA . GLY A 1 174 ? -21.191 20.652 2.836 1.00 73.56 174 GLY A CA 1
ATOM 1236 C C . GLY A 1 174 ? -21.417 19.223 3.336 1.00 73.56 174 GLY A C 1
ATOM 1237 O O . GLY A 1 174 ? -22.369 18.976 4.074 1.00 73.56 174 GLY A O 1
ATOM 1238 N N . LEU A 1 175 ? -20.559 18.274 2.948 1.00 73.50 175 LEU A N 1
ATOM 1239 C CA . LEU A 1 175 ? -20.616 16.894 3.434 1.00 73.50 175 LEU A CA 1
ATOM 1240 C C . LEU A 1 175 ? -20.432 16.845 4.959 1.00 73.50 175 LEU A C 1
ATOM 1242 O O . LEU A 1 175 ? -19.492 17.427 5.499 1.00 73.50 175 LEU A O 1
ATOM 1246 N N . SER A 1 176 ? -21.320 16.121 5.644 1.00 79.00 176 SER A N 1
ATOM 1247 C CA . SER A 1 176 ? -21.248 15.858 7.091 1.00 79.00 176 SER A CA 1
ATOM 1248 C C . SER A 1 176 ? -20.465 14.585 7.427 1.00 79.00 176 SER A C 1
ATOM 1250 O O . SER A 1 176 ? -20.024 14.393 8.559 1.00 79.00 176 SER A O 1
ATOM 1252 N N . SER A 1 177 ? -20.265 13.710 6.441 1.00 74.69 177 SER A N 1
ATOM 1253 C CA . SER A 1 177 ? -19.437 12.512 6.553 1.00 74.69 177 SER A CA 1
ATOM 1254 C C . SER A 1 177 ? -18.779 12.169 5.216 1.00 74.69 177 SER A C 1
ATOM 1256 O O . SER A 1 177 ? -19.289 12.515 4.151 1.00 74.69 177 SER A O 1
ATOM 1258 N N . ALA A 1 178 ? -17.633 11.499 5.283 1.00 68.19 178 ALA A N 1
ATOM 1259 C CA . ALA A 1 178 ? -16.883 10.992 4.147 1.00 68.19 178 ALA A CA 1
ATOM 1260 C C . ALA A 1 178 ? -16.691 9.478 4.309 1.00 68.19 178 ALA A C 1
ATOM 1262 O O . ALA A 1 178 ? -16.130 9.013 5.303 1.00 68.19 178 ALA A O 1
ATOM 1263 N N . GLY A 1 179 ? -17.168 8.710 3.328 1.00 72.44 179 GLY A N 1
ATOM 1264 C CA . GLY A 1 179 ? -16.894 7.280 3.225 1.00 72.44 179 GLY A CA 1
ATOM 1265 C C . GLY A 1 179 ? -15.560 7.049 2.523 1.00 72.44 179 GLY A C 1
ATOM 1266 O O . GLY A 1 179 ? -15.353 7.532 1.410 1.00 72.44 179 GLY A O 1
ATOM 1267 N N . ILE A 1 180 ? -14.659 6.308 3.160 1.00 68.94 180 ILE A N 1
ATOM 1268 C CA . ILE A 1 180 ? -13.378 5.896 2.587 1.00 68.94 180 ILE A CA 1
ATOM 1269 C C . ILE A 1 180 ? -13.450 4.391 2.356 1.00 68.94 180 ILE A C 1
ATOM 1271 O O . ILE A 1 180 ? -13.608 3.614 3.297 1.00 68.94 180 ILE A O 1
ATOM 1275 N N . GLY A 1 181 ? -13.354 3.999 1.087 1.00 70.44 181 GLY A N 1
ATOM 1276 C CA . GLY A 1 181 ? -13.388 2.610 0.652 1.00 70.44 181 GLY A CA 1
ATOM 1277 C C . GLY A 1 181 ? -12.128 2.245 -0.122 1.00 70.44 181 GLY A C 1
ATOM 1278 O O . GLY A 1 181 ? -11.796 2.910 -1.103 1.00 70.44 181 GLY A O 1
ATOM 1279 N N . LEU A 1 182 ? -11.449 1.172 0.278 1.00 71.69 182 LEU A N 1
ATOM 1280 C CA . LEU A 1 182 ? -10.453 0.493 -0.549 1.00 71.69 182 LEU A CA 1
ATOM 1281 C C . LEU A 1 182 ? -11.060 -0.821 -1.027 1.00 71.69 182 LEU A C 1
ATOM 1283 O O . LEU A 1 182 ? -11.529 -1.606 -0.211 1.00 71.69 182 LEU A O 1
ATOM 1287 N N . ASN A 1 183 ? -11.020 -1.084 -2.330 1.00 73.12 183 ASN A N 1
ATOM 1288 C CA . ASN A 1 183 ? -11.419 -2.366 -2.898 1.00 73.12 183 ASN A CA 1
ATOM 1289 C C . ASN A 1 183 ? -10.287 -2.891 -3.776 1.00 73.12 183 ASN A C 1
ATOM 1291 O O . ASN A 1 183 ? -9.839 -2.207 -4.696 1.00 73.12 183 ASN A O 1
ATOM 1295 N N . LEU A 1 184 ? -9.821 -4.094 -3.468 1.00 74.75 184 LEU A N 1
ATOM 1296 C CA . LEU A 1 184 ? -8.791 -4.793 -4.212 1.00 74.75 184 LEU A CA 1
ATOM 1297 C C . LEU A 1 184 ? -9.326 -6.169 -4.579 1.00 74.75 184 LEU A C 1
ATOM 1299 O O . LEU A 1 184 ? -9.692 -6.949 -3.704 1.00 74.75 184 LEU A O 1
ATOM 1303 N N . GLN A 1 185 ? -9.354 -6.476 -5.869 1.00 77.06 185 GLN A N 1
ATOM 1304 C CA . GLN A 1 185 ? -9.740 -7.784 -6.381 1.00 77.06 185 GLN A CA 1
ATOM 1305 C C . GLN A 1 185 ? -8.574 -8.379 -7.163 1.00 77.06 185 GLN A C 1
ATOM 1307 O O . GLN A 1 185 ? -7.959 -7.703 -7.985 1.00 77.06 185 GLN A O 1
ATOM 1312 N N . TYR A 1 186 ? -8.306 -9.653 -6.909 1.00 73.94 186 TYR A N 1
ATOM 1313 C CA . TYR A 1 186 ? -7.352 -10.468 -7.638 1.00 73.94 186 TYR A CA 1
ATOM 1314 C C . TYR A 1 186 ? -8.114 -11.515 -8.450 1.00 73.94 186 TYR A C 1
ATOM 1316 O O . TYR A 1 186 ? -8.812 -12.366 -7.893 1.00 73.94 186 TYR A O 1
ATOM 1324 N N . ALA A 1 187 ? -7.968 -11.445 -9.768 1.00 68.12 187 ALA A N 1
ATOM 1325 C CA . ALA A 1 187 ? -8.426 -12.459 -10.709 1.00 68.12 187 ALA A CA 1
ATOM 1326 C C . ALA A 1 187 ? -7.216 -13.183 -11.321 1.00 68.12 187 ALA A C 1
ATOM 1328 O O . ALA A 1 187 ? -6.078 -12.746 -11.146 1.00 68.12 187 ALA A O 1
ATOM 1329 N N . ASP A 1 188 ? -7.466 -14.308 -11.996 1.00 69.00 188 ASP A N 1
ATOM 1330 C CA . ASP A 1 188 ? -6.461 -15.044 -12.782 1.00 69.00 188 ASP A CA 1
ATOM 1331 C C . ASP A 1 188 ? -5.187 -15.432 -12.006 1.00 69.00 188 ASP A C 1
ATOM 1333 O O . ASP A 1 188 ? -4.072 -15.450 -12.533 1.00 69.00 188 ASP A O 1
ATOM 1337 N N . LEU A 1 189 ? -5.362 -15.764 -10.723 1.00 64.50 189 LEU A N 1
ATOM 1338 C CA . LEU A 1 189 ? -4.283 -16.203 -9.840 1.00 64.50 189 LEU A CA 1
ATOM 1339 C C . LEU A 1 189 ? -3.649 -17.510 -10.339 1.00 64.50 189 LEU A C 1
ATOM 1341 O O . LEU A 1 189 ? -4.352 -18.437 -10.741 1.00 64.50 189 LEU A O 1
ATOM 1345 N N . ASN A 1 190 ? -2.317 -17.588 -10.253 1.00 61.19 190 ASN A N 1
ATOM 1346 C CA . ASN A 1 190 ? -1.489 -18.725 -10.683 1.00 61.19 190 ASN A CA 1
ATOM 1347 C C . ASN A 1 190 ? -1.600 -19.093 -12.173 1.00 61.19 190 ASN A C 1
ATOM 1349 O O . ASN A 1 190 ? -1.163 -20.175 -12.564 1.00 61.19 190 ASN A O 1
ATOM 1353 N N . GLN A 1 191 ? -2.149 -18.210 -13.009 1.00 68.94 191 GLN A N 1
ATOM 1354 C CA . GLN A 1 191 ? -2.106 -18.381 -14.457 1.00 68.94 191 GLN A CA 1
ATOM 1355 C C . GLN A 1 191 ? -0.827 -17.756 -15.026 1.00 68.94 191 GLN A C 1
ATOM 1357 O O . GLN A 1 191 ? -0.428 -16.677 -14.575 1.00 68.94 191 GLN A O 1
ATOM 1362 N N . PRO A 1 192 ? -0.175 -18.388 -16.019 1.00 69.06 192 PRO A N 1
ATOM 1363 C CA . PRO A 1 192 ? 0.908 -17.753 -16.753 1.00 69.06 192 PRO A CA 1
ATOM 1364 C C . PRO A 1 192 ? 0.409 -16.450 -17.386 1.00 69.06 192 PRO A C 1
ATOM 1366 O O . PRO A 1 192 ? -0.505 -16.463 -18.207 1.00 69.06 192 PRO A O 1
ATOM 1369 N N . GLN A 1 193 ? 1.013 -15.326 -17.010 1.00 68.62 193 GLN A N 1
ATOM 1370 C CA . GLN A 1 193 ? 0.732 -14.027 -17.614 1.00 68.62 193 GLN A CA 1
ATOM 1371 C C . GLN A 1 193 ? 1.885 -13.663 -18.542 1.00 68.62 193 GLN A C 1
ATOM 1373 O O . GLN A 1 193 ? 3.042 -13.601 -18.121 1.00 68.62 193 GLN A O 1
ATOM 1378 N N . THR A 1 194 ? 1.586 -13.417 -19.814 1.00 77.06 194 THR A N 1
ATOM 1379 C CA . THR A 1 194 ? 2.589 -12.928 -20.761 1.00 77.06 194 THR A CA 1
ATOM 1380 C C . THR A 1 194 ? 2.632 -11.408 -20.699 1.00 77.06 194 THR A C 1
ATOM 1382 O O . THR A 1 194 ? 1.793 -10.726 -21.284 1.00 77.06 194 THR A O 1
ATOM 1385 N N . ILE A 1 195 ? 3.623 -10.865 -19.993 1.00 80.50 195 ILE A N 1
ATOM 1386 C CA . ILE A 1 195 ? 3.882 -9.424 -19.976 1.00 80.50 195 ILE A CA 1
ATOM 1387 C C . ILE A 1 195 ? 4.896 -9.106 -21.073 1.00 80.50 195 ILE A C 1
ATOM 1389 O O . ILE A 1 195 ? 6.076 -9.431 -20.956 1.00 80.50 195 ILE A O 1
ATOM 1393 N N . VAL A 1 196 ? 4.430 -8.475 -22.148 1.00 84.00 196 VAL A N 1
ATOM 1394 C CA . VAL A 1 196 ? 5.287 -8.045 -23.259 1.00 84.00 196 VAL A CA 1
ATOM 1395 C C . VAL A 1 196 ? 5.738 -6.600 -23.074 1.00 84.00 196 VAL A C 1
ATOM 1397 O O . VAL A 1 196 ? 4.976 -5.748 -22.617 1.00 84.00 196 VAL A O 1
ATOM 1400 N N . ALA A 1 197 ? 6.987 -6.319 -23.443 1.00 86.12 197 ALA A N 1
ATOM 1401 C CA . ALA A 1 197 ? 7.483 -4.952 -23.505 1.00 86.12 197 ALA A CA 1
ATOM 1402 C C . ALA A 1 197 ? 6.683 -4.138 -24.543 1.00 86.12 197 ALA A C 1
ATOM 1404 O O . ALA A 1 197 ? 6.308 -4.685 -25.586 1.00 86.12 197 ALA A O 1
ATOM 1405 N N . PRO A 1 198 ? 6.455 -2.832 -24.309 1.00 85.94 198 PRO A N 1
ATOM 1406 C CA . PRO A 1 198 ? 5.945 -1.942 -25.342 1.00 85.94 198 PRO A CA 1
ATOM 1407 C C . PRO A 1 198 ? 6.847 -1.986 -26.580 1.00 85.94 198 PRO A C 1
ATOM 1409 O O . PRO A 1 198 ? 8.071 -1.928 -26.466 1.00 85.94 198 PRO A O 1
ATOM 1412 N N . THR A 1 199 ? 6.245 -2.064 -27.764 1.00 87.25 199 THR A N 1
ATOM 1413 C CA . THR A 1 199 ? 6.974 -2.118 -29.043 1.00 87.25 199 THR A CA 1
ATOM 1414 C C . THR A 1 199 ? 7.599 -0.779 -29.424 1.00 87.25 199 THR A C 1
ATOM 1416 O O . THR A 1 199 ? 8.587 -0.743 -30.152 1.00 87.25 199 THR A O 1
ATOM 1419 N N . VAL A 1 200 ? 7.040 0.321 -28.916 1.00 88.06 200 VAL A N 1
ATOM 1420 C CA . VAL A 1 200 ? 7.527 1.684 -29.133 1.00 88.06 200 VAL A CA 1
ATOM 1421 C C . VAL A 1 200 ? 7.866 2.289 -27.781 1.00 88.06 200 VAL A C 1
ATOM 1423 O O . VAL A 1 200 ? 7.004 2.411 -26.909 1.00 88.06 200 VAL A O 1
ATOM 1426 N N . VAL A 1 201 ? 9.130 2.664 -27.606 1.00 92.19 201 VAL A N 1
ATOM 1427 C CA . VAL A 1 201 ? 9.645 3.218 -26.354 1.00 92.19 201 VAL A CA 1
ATOM 1428 C C . VAL A 1 201 ? 10.442 4.480 -26.618 1.00 92.19 201 VAL A C 1
ATOM 1430 O O . VAL A 1 201 ? 11.328 4.508 -27.468 1.00 92.19 201 VAL A O 1
ATOM 1433 N N . HIS A 1 202 ? 10.139 5.513 -25.844 1.00 90.88 202 HIS A N 1
ATOM 1434 C CA . HIS A 1 202 ? 10.852 6.778 -25.859 1.00 90.88 202 HIS A CA 1
ATOM 1435 C C . HIS A 1 202 ? 11.941 6.820 -24.775 1.00 90.88 202 HIS A C 1
ATOM 1437 O O . HIS A 1 202 ? 11.817 6.159 -23.733 1.00 90.88 202 HIS A O 1
ATOM 1443 N N . PRO A 1 203 ? 12.997 7.632 -24.966 1.00 89.25 203 PRO A N 1
ATOM 1444 C CA . PRO A 1 203 ? 14.021 7.846 -23.953 1.00 89.25 203 PRO A CA 1
ATOM 1445 C C . PRO A 1 203 ? 13.445 8.407 -22.650 1.00 89.25 203 PRO A C 1
ATOM 1447 O O . PRO A 1 203 ? 12.679 9.372 -22.646 1.00 89.25 203 PRO A O 1
ATOM 1450 N N . TYR A 1 204 ? 13.885 7.866 -21.511 1.00 88.00 204 TYR A N 1
ATOM 1451 C CA . TYR A 1 204 ? 13.465 8.342 -20.186 1.00 88.00 204 TYR A CA 1
ATOM 1452 C C . TYR A 1 204 ? 13.701 9.841 -19.957 1.00 88.00 204 TYR A C 1
ATOM 1454 O O . TYR A 1 204 ? 12.976 10.484 -19.197 1.00 88.00 204 TYR A O 1
ATOM 1462 N N . SER A 1 205 ? 14.728 10.410 -20.591 1.00 87.19 205 SER A N 1
ATOM 1463 C CA . SER A 1 205 ? 15.071 11.830 -20.484 1.00 87.19 205 SER A CA 1
ATOM 1464 C C . SER A 1 205 ? 13.918 12.742 -20.905 1.00 87.19 205 SER A C 1
ATOM 1466 O O . SER A 1 205 ? 13.710 13.778 -20.272 1.00 87.19 205 SER A O 1
ATOM 1468 N N . GLU A 1 206 ? 13.134 12.339 -21.907 1.00 88.19 206 GLU A N 1
ATOM 1469 C CA . GLU A 1 206 ? 11.945 13.067 -22.353 1.00 88.19 206 GLU A CA 1
ATOM 1470 C C . GLU A 1 206 ? 10.854 13.062 -21.280 1.00 88.19 206 GLU A C 1
ATOM 1472 O O . GLU A 1 206 ? 10.299 14.112 -20.952 1.00 88.19 206 GLU A O 1
ATOM 1477 N N . PHE A 1 207 ? 10.582 11.901 -20.675 1.00 85.75 207 PHE A N 1
ATOM 1478 C CA . PHE A 1 207 ? 9.661 11.803 -19.541 1.00 85.75 207 PHE A CA 1
ATOM 1479 C C . PHE A 1 207 ? 10.131 12.668 -18.367 1.00 85.75 207 PHE A C 1
ATOM 1481 O O . PHE A 1 207 ? 9.359 13.462 -17.832 1.00 85.75 207 PHE A O 1
ATOM 1488 N N . ALA A 1 208 ? 11.413 12.584 -18.006 1.00 83.69 208 ALA A N 1
ATOM 1489 C CA . ALA A 1 208 ? 11.981 13.369 -16.916 1.00 83.69 208 ALA A CA 1
ATOM 1490 C C . ALA A 1 208 ? 11.873 14.884 -17.168 1.00 83.69 208 ALA A C 1
ATOM 1492 O O . ALA A 1 208 ? 11.623 15.649 -16.233 1.00 83.69 208 ALA A O 1
ATOM 1493 N N . ALA A 1 209 ? 12.036 15.327 -18.417 1.00 84.56 209 ALA A N 1
ATOM 1494 C CA . ALA A 1 209 ? 11.837 16.720 -18.803 1.00 84.56 209 ALA A CA 1
ATOM 1495 C C . ALA A 1 209 ? 10.368 17.147 -18.663 1.00 84.56 209 ALA A C 1
ATOM 1497 O O . ALA A 1 209 ? 10.096 18.187 -18.060 1.00 84.56 209 ALA A O 1
ATOM 1498 N N . LYS A 1 210 ? 9.422 16.321 -19.134 1.00 81.31 210 LYS A N 1
ATOM 1499 C CA . LYS A 1 210 ? 7.977 16.577 -19.002 1.00 81.31 210 LYS A CA 1
ATOM 1500 C C . LYS A 1 210 ? 7.543 16.695 -17.539 1.00 81.31 210 LYS A C 1
ATOM 1502 O O . LYS A 1 210 ? 6.828 17.630 -17.191 1.00 81.31 210 LYS A O 1
ATOM 1507 N N . VAL A 1 211 ? 8.017 15.797 -16.672 1.00 79.44 211 VAL A N 1
ATOM 1508 C CA . VAL A 1 211 ? 7.718 15.838 -15.229 1.00 79.44 211 VAL A CA 1
ATOM 1509 C C . VAL A 1 211 ? 8.269 17.111 -14.583 1.00 79.44 211 VAL A C 1
ATOM 1511 O O . VAL A 1 211 ? 7.563 17.754 -13.808 1.00 79.44 211 VAL A O 1
ATOM 1514 N N . ARG A 1 212 ? 9.502 17.517 -14.918 1.00 80.69 212 ARG A N 1
ATOM 1515 C CA . ARG A 1 212 ? 10.096 18.767 -14.410 1.00 80.69 212 ARG A CA 1
ATOM 1516 C C . ARG A 1 212 ? 9.317 20.004 -14.856 1.00 80.69 212 ARG A C 1
ATOM 1518 O O . ARG A 1 212 ? 9.052 20.875 -14.031 1.00 80.69 212 ARG A O 1
ATOM 1525 N N . ALA A 1 213 ? 8.915 20.059 -16.125 1.00 77.31 213 ALA A N 1
ATOM 1526 C CA . ALA A 1 213 ? 8.100 21.150 -16.651 1.00 77.31 213 ALA A CA 1
ATOM 1527 C C . ALA A 1 213 ? 6.748 21.234 -15.924 1.00 77.31 213 ALA A C 1
ATOM 1529 O O . ALA A 1 213 ? 6.382 22.298 -15.424 1.00 77.31 213 ALA A O 1
ATOM 1530 N N . PHE A 1 214 ? 6.061 20.101 -15.760 1.00 75.00 214 PHE A N 1
ATOM 1531 C CA . PHE A 1 214 ? 4.803 20.046 -15.018 1.00 75.00 214 PHE A CA 1
ATOM 1532 C C . PHE A 1 214 ? 4.961 20.508 -13.563 1.00 75.00 214 PHE A C 1
ATOM 1534 O O . PHE A 1 214 ? 4.192 21.345 -13.098 1.00 75.00 214 PHE A O 1
ATOM 1541 N N . ALA A 1 215 ? 5.984 20.022 -12.854 1.00 69.69 215 ALA A N 1
ATOM 1542 C CA . ALA A 1 215 ? 6.250 20.431 -11.476 1.00 69.69 215 ALA A CA 1
ATOM 1543 C C . ALA A 1 215 ? 6.512 21.942 -11.361 1.00 69.69 215 ALA A C 1
ATOM 1545 O O . ALA A 1 215 ? 5.998 22.583 -10.447 1.00 69.69 215 ALA A O 1
ATOM 1546 N N . SER A 1 216 ? 7.251 22.527 -12.311 1.00 73.81 216 SER A N 1
ATOM 1547 C CA . SER A 1 216 ? 7.501 23.974 -12.342 1.00 73.81 216 SER A CA 1
AT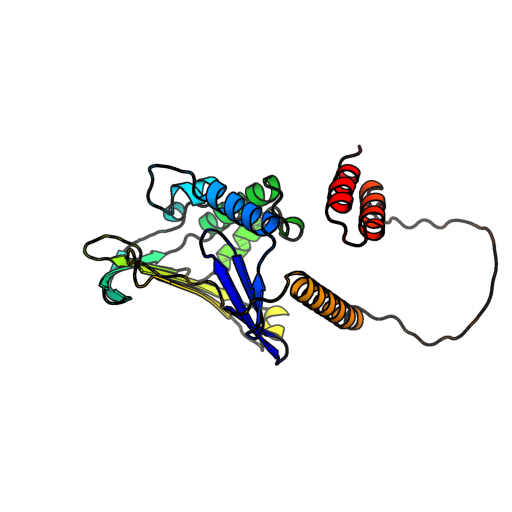OM 1548 C C . SER A 1 216 ? 6.225 24.790 -12.572 1.00 73.81 216 SER A C 1
ATOM 1550 O O . SER A 1 216 ? 6.033 25.816 -11.925 1.00 73.81 216 SER A O 1
ATOM 1552 N N . GLN A 1 217 ? 5.317 24.301 -13.421 1.00 70.94 217 GLN A N 1
ATOM 1553 C CA . GLN A 1 217 ? 4.028 24.939 -13.687 1.00 70.94 217 GLN A CA 1
ATOM 1554 C C . GLN A 1 217 ? 3.067 24.808 -12.501 1.00 70.94 217 GLN A C 1
ATOM 1556 O O . GLN A 1 217 ? 2.332 25.738 -12.172 1.00 70.94 217 GLN A O 1
ATOM 1561 N N . LEU A 1 218 ? 3.083 23.668 -11.813 1.00 67.25 218 LEU A N 1
ATOM 1562 C CA . LEU A 1 218 ? 2.320 23.501 -10.583 1.00 67.25 218 LEU A CA 1
ATOM 1563 C C . LEU A 1 218 ? 2.852 24.428 -9.480 1.00 67.25 218 LEU A C 1
ATOM 1565 O O . LEU A 1 218 ? 2.077 25.041 -8.759 1.00 67.25 218 LEU A O 1
ATOM 1569 N N . GLN A 1 219 ? 4.171 24.587 -9.371 1.00 71.31 219 GLN A N 1
ATOM 1570 C CA . GLN A 1 219 ? 4.768 25.487 -8.389 1.00 71.31 219 GLN A CA 1
ATOM 1571 C C . GLN A 1 219 ? 4.554 26.967 -8.726 1.00 71.31 219 GLN A C 1
ATOM 1573 O O . GLN A 1 219 ? 4.394 27.764 -7.808 1.00 71.31 219 GLN A O 1
ATOM 1578 N N . SER A 1 220 ? 4.503 27.352 -10.003 1.00 68.50 220 SER A N 1
ATOM 1579 C CA . SER A 1 220 ? 4.182 28.729 -10.395 1.00 68.50 220 SER A CA 1
ATOM 1580 C C . SER A 1 220 ? 2.705 29.059 -10.179 1.00 68.50 220 SER A C 1
ATOM 1582 O O . SER A 1 220 ? 2.386 30.137 -9.687 1.00 68.50 220 SER A O 1
ATOM 1584 N N . THR A 1 221 ? 1.805 28.119 -10.470 1.00 58.91 221 THR A N 1
ATOM 1585 C CA . THR A 1 221 ? 0.368 28.291 -10.213 1.00 58.91 221 THR A CA 1
ATOM 1586 C C . THR A 1 221 ? 0.068 28.314 -8.719 1.00 58.91 221 THR A C 1
ATOM 1588 O O . THR A 1 221 ? -0.614 29.227 -8.271 1.00 58.91 221 THR A O 1
ATOM 1591 N N . LEU A 1 222 ? 0.646 27.403 -7.927 1.00 57.94 222 LEU A N 1
ATOM 1592 C CA . LEU A 1 222 ? 0.514 27.395 -6.464 1.00 57.94 222 LEU A CA 1
ATOM 1593 C C . LEU A 1 222 ? 1.259 28.553 -5.783 1.00 57.94 222 LEU A C 1
ATOM 1595 O O . LEU A 1 222 ? 0.801 29.059 -4.764 1.00 57.94 222 LEU A O 1
ATOM 1599 N N . GLY A 1 223 ? 2.375 29.006 -6.356 1.00 53.88 223 GLY A N 1
ATOM 1600 C CA . GLY A 1 223 ? 3.100 30.201 -5.920 1.00 53.88 223 GLY A CA 1
ATOM 1601 C C . GLY A 1 223 ? 2.349 31.503 -6.212 1.00 53.88 223 GLY A C 1
ATOM 1602 O O . GLY A 1 223 ? 2.557 32.487 -5.513 1.00 53.88 223 GLY A O 1
ATOM 1603 N N . ALA A 1 224 ? 1.433 31.501 -7.185 1.00 51.44 224 ALA A N 1
ATOM 1604 C CA . ALA A 1 224 ? 0.535 32.622 -7.459 1.00 51.44 224 ALA A CA 1
ATOM 1605 C C . ALA A 1 224 ? -0.731 32.626 -6.575 1.00 51.44 224 ALA A C 1
ATOM 1607 O O . ALA A 1 224 ? -1.359 33.672 -6.436 1.00 51.44 224 ALA A O 1
ATOM 1608 N N . VAL A 1 225 ? -1.100 31.495 -5.953 1.00 50.00 225 VAL A N 1
ATOM 1609 C CA . VAL A 1 225 ? -2.242 31.405 -5.012 1.00 50.00 225 VAL A CA 1
ATOM 1610 C C . VAL A 1 225 ? -1.837 31.373 -3.530 1.00 50.00 225 VAL A C 1
ATOM 1612 O O . VAL A 1 225 ? -2.691 31.230 -2.657 1.00 50.00 225 VAL A O 1
ATOM 1615 N N . GLY A 1 226 ? -0.554 31.564 -3.215 1.00 41.34 226 GLY A N 1
ATOM 1616 C CA . GLY A 1 226 ? -0.055 31.712 -1.848 1.00 41.34 226 GLY A CA 1
ATOM 1617 C C . GLY A 1 226 ? 0.154 33.172 -1.439 1.00 41.34 226 GLY A C 1
ATOM 1618 O O . GLY A 1 226 ? 1.212 33.721 -1.703 1.00 41.34 226 GLY A O 1
ATOM 1619 N N . LEU A 1 227 ? -0.837 33.730 -0.727 1.00 37.78 227 LEU A N 1
ATOM 1620 C CA . LEU A 1 227 ? -0.728 34.777 0.311 1.00 37.78 227 LEU A CA 1
ATOM 1621 C C . LEU A 1 227 ? -0.076 36.110 -0.115 1.00 37.78 227 LEU A C 1
ATOM 1623 O O . LEU A 1 227 ? 1.138 36.260 -0.187 1.00 37.78 227 LEU A O 1
ATOM 1627 N N . GLY A 1 228 ? -0.929 37.107 -0.359 1.00 40.56 228 GLY A N 1
ATOM 1628 C CA . GLY A 1 228 ? -0.561 38.383 -0.961 1.00 40.56 228 GLY A CA 1
ATOM 1629 C C . GLY A 1 228 ? 0.476 39.238 -0.227 1.00 40.56 228 GLY A C 1
ATOM 1630 O O . GLY A 1 228 ? 0.585 39.244 0.996 1.00 40.56 228 GLY A O 1
ATOM 1631 N N . SER A 1 229 ? 1.156 40.063 -1.022 1.00 33.88 229 SER A N 1
ATOM 1632 C CA . SER A 1 229 ? 1.468 41.461 -0.713 1.00 33.88 229 SER A CA 1
ATOM 1633 C C . SER A 1 229 ? 1.755 42.205 -2.024 1.00 33.88 229 SER A C 1
ATOM 1635 O O . SER A 1 229 ? 2.745 41.946 -2.697 1.00 33.88 229 SER A O 1
ATOM 1637 N N . SER A 1 230 ? 0.806 43.068 -2.400 1.00 38.38 230 SER A N 1
ATOM 1638 C CA . SER A 1 230 ? 0.964 44.337 -3.132 1.00 38.38 230 SER A CA 1
ATOM 1639 C C . SER A 1 230 ? 2.199 44.527 -4.030 1.00 38.38 230 SER A C 1
ATOM 1641 O O . SER A 1 230 ? 3.282 44.847 -3.546 1.00 38.38 230 SER A O 1
ATOM 1643 N N . ALA A 1 231 ? 1.984 44.509 -5.349 1.00 35.25 231 ALA A N 1
ATOM 1644 C CA . ALA A 1 231 ? 2.878 45.131 -6.322 1.00 35.25 231 ALA A CA 1
ATOM 1645 C C . ALA A 1 231 ? 2.207 46.376 -6.931 1.00 35.25 231 ALA A C 1
ATOM 1647 O O . ALA A 1 231 ? 1.505 46.298 -7.935 1.00 35.25 231 ALA A O 1
ATOM 1648 N N . THR A 1 232 ? 2.453 47.531 -6.316 1.00 38.84 232 THR A N 1
ATOM 1649 C CA . THR A 1 232 ? 2.415 48.851 -6.962 1.00 38.84 232 THR A CA 1
ATOM 1650 C C . THR A 1 232 ? 3.581 49.649 -6.400 1.00 38.84 232 THR A C 1
ATOM 1652 O O . THR A 1 232 ? 3.578 49.958 -5.211 1.00 38.84 232 THR A O 1
ATOM 1655 N N . GLY A 1 233 ? 4.576 49.971 -7.229 1.00 31.73 233 GLY A N 1
ATOM 1656 C CA . GLY A 1 233 ? 5.662 50.862 -6.820 1.00 31.73 233 GLY A CA 1
ATOM 1657 C C . GLY A 1 233 ? 6.967 50.655 -7.574 1.00 31.73 233 GLY A C 1
ATOM 1658 O O . GLY A 1 233 ? 7.813 49.868 -7.173 1.00 31.73 233 GLY A O 1
ATOM 1659 N N . SER A 1 234 ? 7.107 51.401 -8.661 1.00 36.31 234 SER A N 1
ATOM 1660 C CA . SER A 1 234 ? 8.326 51.719 -9.402 1.00 36.31 234 SER A CA 1
ATOM 1661 C C . SER A 1 234 ? 9.457 52.245 -8.503 1.00 36.31 234 SER A C 1
ATOM 1663 O O . SER A 1 234 ? 9.177 52.931 -7.524 1.00 36.31 234 SER A O 1
ATOM 1665 N N . GLY A 1 235 ? 10.725 52.074 -8.897 1.00 29.08 235 GLY A N 1
ATOM 1666 C CA . GLY A 1 235 ? 11.803 52.925 -8.374 1.00 29.08 235 GLY A CA 1
ATOM 1667 C C . GLY A 1 235 ? 13.190 52.296 -8.360 1.00 29.08 235 GLY A C 1
ATOM 1668 O O . GLY A 1 235 ? 13.391 51.207 -7.844 1.00 29.08 235 GLY A O 1
ATOM 1669 N N . ALA A 1 236 ? 14.141 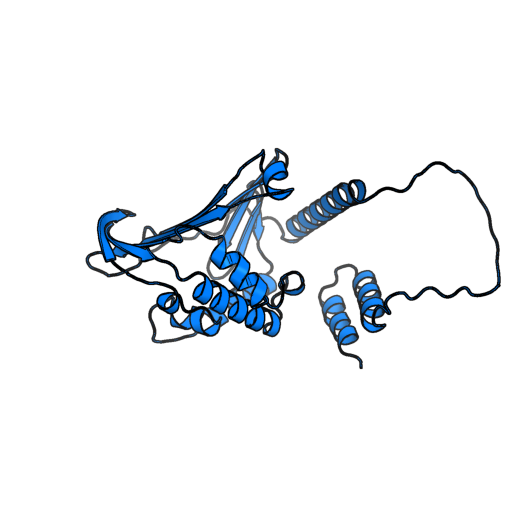53.011 -8.947 1.00 30.55 236 ALA A N 1
ATOM 1670 C CA . ALA A 1 236 ? 15.531 52.637 -9.140 1.00 30.55 236 ALA A CA 1
ATOM 1671 C C . ALA A 1 236 ? 16.443 52.946 -7.930 1.00 30.55 236 ALA A C 1
ATOM 1673 O O . ALA A 1 236 ? 16.093 53.737 -7.059 1.00 30.55 236 ALA A O 1
ATOM 1674 N N . SER A 1 237 ? 17.697 52.491 -8.064 1.00 28.56 237 SER A N 1
ATOM 1675 C CA . SER A 1 237 ? 18.955 53.082 -7.547 1.00 28.56 237 SER A CA 1
ATOM 1676 C C . SER A 1 237 ? 19.486 52.655 -6.167 1.00 28.56 237 SER A C 1
ATOM 1678 O O . SER A 1 237 ? 18.875 52.874 -5.133 1.00 28.56 237 SER A O 1
ATOM 1680 N N . SER A 1 238 ? 20.712 52.113 -6.219 1.00 33.22 238 SER A N 1
ATOM 1681 C CA . SER A 1 238 ? 21.888 52.363 -5.362 1.00 33.22 238 SER A CA 1
ATOM 1682 C C . SER A 1 238 ? 21.698 52.813 -3.908 1.00 33.22 238 SER A C 1
ATOM 1684 O O . SER A 1 238 ? 21.200 53.906 -3.655 1.00 33.22 238 SER A O 1
ATOM 1686 N N . SER A 1 239 ? 22.351 52.114 -2.976 1.00 30.14 239 SER A N 1
ATOM 1687 C CA . SER A 1 239 ? 23.546 52.589 -2.247 1.00 30.14 239 SER A CA 1
ATOM 1688 C C . SER A 1 239 ? 23.724 51.885 -0.896 1.00 30.14 239 SER A C 1
ATOM 1690 O O . SER A 1 239 ? 22.866 51.169 -0.392 1.00 30.14 239 SER A O 1
ATOM 1692 N N . SER A 1 240 ? 24.944 52.015 -0.405 1.00 31.17 240 SER A N 1
ATOM 1693 C CA . SER A 1 240 ? 25.622 51.299 0.661 1.00 31.17 240 SER A CA 1
ATOM 1694 C C . SER A 1 240 ? 25.313 51.781 2.086 1.00 31.17 240 SER A C 1
ATOM 1696 O O . SER A 1 240 ? 25.136 52.970 2.313 1.00 31.17 240 SER A O 1
ATOM 1698 N N . ALA A 1 241 ? 25.509 50.843 3.020 1.00 30.69 241 ALA A N 1
ATOM 1699 C CA . ALA A 1 241 ? 26.077 50.997 4.367 1.00 30.69 241 ALA A CA 1
ATOM 1700 C C . ALA A 1 241 ? 25.188 51.413 5.570 1.00 30.69 241 ALA A C 1
ATOM 1702 O O . ALA A 1 241 ? 24.656 52.511 5.651 1.00 30.69 241 ALA A O 1
ATOM 1703 N N . THR A 1 242 ? 25.274 50.535 6.587 1.00 27.50 242 THR A N 1
ATOM 1704 C CA . THR A 1 242 ? 25.294 50.747 8.057 1.00 27.50 242 THR A CA 1
ATOM 1705 C C . THR A 1 242 ? 24.066 51.272 8.811 1.00 27.50 242 THR A C 1
ATOM 1707 O O . THR A 1 242 ? 23.663 52.414 8.646 1.00 27.50 242 THR A O 1
ATOM 1710 N N . GLY A 1 243 ? 23.641 50.495 9.826 1.00 29.11 243 GLY A N 1
ATOM 1711 C CA . GLY A 1 243 ? 23.213 51.062 11.113 1.00 29.11 243 GLY A CA 1
ATOM 1712 C C . GLY A 1 243 ? 21.992 50.450 11.811 1.00 29.11 243 GLY A C 1
ATOM 1713 O O . GLY A 1 243 ? 20.887 50.939 11.644 1.00 29.11 243 GLY A O 1
ATOM 1714 N N . THR A 1 244 ? 22.270 49.515 12.727 1.00 26.02 244 THR A N 1
ATOM 1715 C CA . THR A 1 244 ? 21.667 49.408 14.077 1.00 26.02 244 THR A CA 1
ATOM 1716 C C . THR A 1 244 ? 20.328 48.676 14.284 1.00 26.02 244 THR A C 1
ATOM 1718 O O . THR A 1 244 ? 19.358 48.790 13.549 1.00 26.02 244 THR A O 1
ATOM 1721 N N . ALA A 1 245 ? 20.351 47.878 15.355 1.00 36.31 245 ALA A N 1
ATOM 1722 C CA . ALA A 1 245 ? 19.450 46.810 15.752 1.00 36.31 245 ALA A CA 1
ATOM 1723 C C . ALA A 1 245 ? 18.080 47.247 16.291 1.00 36.31 245 ALA A C 1
ATOM 1725 O O . ALA A 1 245 ? 17.943 48.266 16.966 1.00 36.31 245 ALA A O 1
ATOM 1726 N N . THR A 1 246 ? 17.092 46.363 16.138 1.00 26.16 246 THR A N 1
ATOM 1727 C CA . THR A 1 246 ? 15.979 46.225 17.085 1.00 26.16 246 THR A CA 1
ATOM 1728 C C . THR A 1 246 ? 15.586 44.749 17.183 1.00 26.16 246 THR A C 1
ATOM 1730 O O . THR A 1 246 ? 15.438 44.049 16.186 1.00 26.16 246 THR A O 1
ATOM 1733 N N . THR A 1 247 ? 15.511 44.269 18.418 1.00 36.19 247 THR A N 1
ATOM 1734 C CA . THR A 1 247 ? 15.239 42.899 18.860 1.00 36.19 247 THR A CA 1
ATOM 1735 C C . THR A 1 247 ? 13.847 42.403 18.469 1.00 36.19 247 THR A C 1
ATOM 1737 O O . THR A 1 247 ? 12.847 43.007 18.850 1.00 36.19 247 THR A O 1
ATOM 1740 N N . GLY A 1 248 ? 13.794 41.247 17.803 1.00 28.94 248 GLY A N 1
ATOM 1741 C CA . GLY A 1 248 ? 12.586 40.456 17.581 1.00 28.94 248 GLY A CA 1
ATOM 1742 C C . GLY A 1 248 ? 12.942 38.970 17.548 1.00 28.94 248 GLY A C 1
ATOM 1743 O O . GLY A 1 248 ? 13.674 38.514 16.676 1.00 28.94 248 GLY A O 1
ATOM 1744 N N . THR A 1 249 ? 12.474 38.235 18.549 1.00 41.25 249 THR A N 1
ATOM 1745 C CA . THR A 1 249 ? 12.676 36.799 18.763 1.00 41.25 249 THR A CA 1
ATOM 1746 C C . THR A 1 249 ? 12.138 35.998 17.570 1.00 41.25 249 THR A C 1
ATOM 1748 O O . THR A 1 249 ? 10.930 35.959 17.351 1.00 41.25 249 THR A O 1
ATOM 1751 N N . GLY A 1 250 ? 13.023 35.365 16.792 1.00 32.50 250 GLY A N 1
ATOM 1752 C CA . GLY A 1 250 ? 12.665 34.603 15.593 1.00 32.50 250 GLY A CA 1
ATOM 1753 C C . GLY A 1 250 ? 13.617 33.432 15.358 1.00 32.50 250 GLY A C 1
ATOM 1754 O O . GLY A 1 250 ? 14.806 33.619 15.131 1.00 32.50 250 GLY A O 1
ATOM 1755 N N . SER A 1 251 ? 13.059 32.231 15.466 1.00 34.62 251 SER A N 1
ATOM 1756 C CA . SER A 1 251 ? 13.542 30.895 15.095 1.00 34.62 251 SER A CA 1
ATOM 1757 C C . SER A 1 251 ? 14.882 30.827 14.343 1.00 34.62 251 SER A C 1
ATOM 1759 O O . SER A 1 251 ? 14.955 31.088 13.142 1.00 34.62 251 SER A O 1
ATOM 1761 N N . SER A 1 252 ? 15.938 30.372 15.019 1.00 38.12 252 SER A N 1
ATOM 1762 C CA . SER A 1 252 ? 17.188 29.978 14.371 1.00 38.12 252 SER A CA 1
ATOM 1763 C C . SER A 1 252 ? 16.946 28.752 13.488 1.00 38.12 252 SER A C 1
ATOM 1765 O O . SER A 1 252 ? 16.786 27.627 13.958 1.00 38.12 252 SER A O 1
ATOM 1767 N N . THR A 1 253 ? 16.917 28.965 12.174 1.00 48.81 253 THR A N 1
ATOM 1768 C CA . THR A 1 253 ? 17.057 27.860 11.222 1.00 48.81 253 THR A CA 1
ATOM 1769 C C . THR A 1 253 ? 18.465 27.281 11.419 1.00 48.81 253 THR A C 1
ATOM 1771 O O . THR A 1 253 ? 19.422 28.059 11.387 1.00 48.81 253 THR A O 1
ATOM 1774 N N . PRO A 1 254 ? 18.641 25.968 11.665 1.00 58.69 254 PRO A N 1
ATOM 1775 C CA . PRO A 1 254 ? 19.970 25.400 11.873 1.00 58.69 254 PRO A CA 1
ATOM 1776 C C . PRO A 1 254 ? 20.860 25.691 10.658 1.00 58.69 254 PRO A C 1
ATOM 1778 O O . PRO A 1 254 ? 20.425 25.490 9.524 1.00 58.69 254 PRO A O 1
ATOM 1781 N N . ALA A 1 255 ? 22.102 26.139 10.873 1.00 62.38 255 ALA A N 1
ATOM 1782 C CA . ALA A 1 255 ? 23.032 26.511 9.798 1.00 62.38 255 ALA A CA 1
ATOM 1783 C C . ALA A 1 255 ? 23.197 25.406 8.729 1.00 62.38 255 ALA A C 1
ATOM 1785 O O . ALA A 1 255 ? 23.336 25.699 7.540 1.00 62.38 255 ALA A O 1
ATOM 1786 N N . GLY A 1 256 ? 23.078 24.134 9.132 1.00 66.75 256 GLY A N 1
ATOM 1787 C CA . GLY A 1 256 ? 23.096 22.981 8.229 1.00 66.75 256 GLY A CA 1
ATOM 1788 C C . GLY A 1 256 ? 21.940 22.952 7.222 1.00 66.75 256 GLY A C 1
ATOM 1789 O O . GLY A 1 256 ? 22.131 22.523 6.088 1.00 66.75 256 GLY A O 1
ATOM 1790 N N . VAL A 1 257 ? 20.760 23.475 7.569 1.00 73.38 257 VAL A N 1
ATOM 1791 C CA . VAL A 1 257 ? 19.591 23.520 6.668 1.00 73.38 257 VAL A CA 1
ATOM 1792 C C . VAL A 1 257 ? 19.784 24.567 5.568 1.00 73.38 257 VAL A C 1
ATOM 1794 O O . VAL A 1 257 ? 19.401 24.338 4.419 1.00 73.38 257 VAL A O 1
ATOM 1797 N N . GLN A 1 258 ? 20.429 25.692 5.887 1.00 77.31 258 GLN A N 1
ATOM 1798 C CA . GLN A 1 258 ? 20.739 26.740 4.912 1.00 77.31 258 GLN A CA 1
ATOM 1799 C C . GLN A 1 258 ? 21.914 26.349 4.001 1.00 77.31 258 GLN A C 1
ATOM 1801 O O . GLN A 1 258 ? 21.868 26.590 2.796 1.00 77.31 258 GLN A O 1
ATOM 1806 N N . ALA A 1 259 ? 22.931 25.669 4.539 1.00 77.75 259 ALA A N 1
ATOM 1807 C CA . ALA A 1 259 ? 24.014 25.097 3.736 1.00 77.75 259 ALA A CA 1
ATOM 1808 C C . ALA A 1 259 ? 23.508 23.977 2.807 1.00 77.75 259 ALA A C 1
ATOM 1810 O O . ALA A 1 259 ? 23.892 23.898 1.638 1.00 77.75 259 ALA A O 1
ATOM 1811 N N . TYR A 1 260 ? 22.593 23.140 3.302 1.00 80.31 260 TYR A N 1
ATOM 1812 C CA . TYR A 1 260 ? 21.949 22.096 2.513 1.00 80.31 260 TYR A CA 1
ATOM 1813 C C . TYR A 1 260 ? 21.130 22.673 1.352 1.00 80.31 260 TYR A C 1
ATOM 1815 O O . TYR A 1 260 ? 21.266 22.210 0.218 1.00 80.31 260 TYR A O 1
ATOM 1823 N N . SER A 1 261 ? 20.318 23.708 1.598 1.00 79.06 261 SER A N 1
ATOM 1824 C CA . SER A 1 261 ? 19.483 24.311 0.552 1.00 79.06 261 SER A CA 1
ATOM 1825 C C . SER A 1 261 ? 20.318 24.943 -0.568 1.00 79.06 261 SER A C 1
ATOM 1827 O O . SER A 1 261 ? 20.005 24.743 -1.743 1.00 79.06 261 SER A O 1
ATOM 1829 N N . GLN A 1 262 ? 21.428 25.604 -0.230 1.00 84.50 262 GLN A N 1
ATOM 1830 C CA . GLN A 1 262 ? 22.376 26.146 -1.210 1.00 84.50 262 GLN A CA 1
ATOM 1831 C C . GLN A 1 262 ? 23.099 25.041 -1.992 1.00 84.50 262 GLN A C 1
ATOM 1833 O O . GLN A 1 262 ? 23.250 25.144 -3.210 1.00 84.50 262 GLN A O 1
ATOM 1838 N N . CYS A 1 263 ? 23.494 23.951 -1.328 1.00 87.12 263 CYS A N 1
ATOM 1839 C CA . CYS A 1 263 ? 24.139 22.813 -1.984 1.00 87.12 263 CYS A CA 1
ATOM 1840 C C . CYS A 1 263 ? 23.215 22.139 -3.011 1.00 87.12 263 CYS A C 1
ATOM 1842 O O . CYS A 1 263 ? 23.639 21.851 -4.130 1.00 87.12 263 CYS A O 1
ATOM 1844 N N . ILE A 1 264 ? 21.935 21.944 -2.675 1.00 84.81 264 ILE A N 1
ATOM 1845 C CA . ILE A 1 264 ? 20.943 21.367 -3.596 1.00 84.81 264 ILE A CA 1
ATOM 1846 C C . ILE A 1 264 ? 20.683 22.290 -4.793 1.00 84.81 264 ILE A C 1
ATOM 1848 O O . ILE A 1 264 ? 20.573 21.808 -5.921 1.00 84.81 264 ILE A O 1
ATOM 1852 N N . GLN A 1 265 ? 20.637 23.608 -4.575 1.00 80.81 265 GLN A N 1
ATOM 1853 C CA . GLN A 1 265 ? 20.510 24.586 -5.660 1.00 80.81 265 GLN A CA 1
ATOM 1854 C C . GLN A 1 265 ? 21.728 24.553 -6.596 1.00 80.81 265 GLN A C 1
ATOM 1856 O O . GLN A 1 265 ? 21.561 24.502 -7.814 1.00 80.81 265 GLN A O 1
ATOM 1861 N N . ALA A 1 266 ? 22.944 24.492 -6.046 1.00 83.00 266 ALA A N 1
ATOM 1862 C CA . ALA A 1 266 ? 24.181 24.390 -6.823 1.00 83.00 266 ALA A CA 1
ATOM 1863 C C . ALA A 1 266 ? 24.336 23.040 -7.548 1.00 83.00 266 ALA A C 1
ATOM 1865 O O . ALA A 1 266 ? 24.975 22.962 -8.598 1.00 83.00 266 ALA A O 1
ATOM 1866 N N . ALA A 1 267 ? 23.741 21.968 -7.016 1.00 86.88 267 ALA A N 1
ATOM 1867 C CA . ALA A 1 267 ? 23.786 20.647 -7.630 1.00 86.88 267 ALA A CA 1
ATOM 1868 C C . ALA A 1 267 ? 22.991 20.568 -8.945 1.00 86.88 267 ALA A C 1
ATOM 1870 O O . ALA A 1 267 ? 23.236 19.655 -9.731 1.00 86.88 267 ALA A O 1
ATOM 1871 N N . GLY A 1 268 ? 22.063 21.498 -9.213 1.00 79.00 268 GLY A N 1
ATOM 1872 C CA . GLY A 1 268 ? 21.435 21.656 -10.532 1.00 79.00 268 GLY A CA 1
ATOM 1873 C C . GLY A 1 268 ? 20.731 20.405 -11.079 1.00 79.00 268 GLY A C 1
ATOM 1874 O O . GLY A 1 268 ? 20.611 20.249 -12.291 1.00 79.00 268 GLY A O 1
ATOM 1875 N N . GLY A 1 269 ? 20.296 19.489 -10.206 1.00 69.81 269 GLY A N 1
ATOM 1876 C CA . GLY A 1 269 ? 19.671 18.216 -10.589 1.00 69.81 269 GLY A CA 1
ATOM 1877 C C . GLY A 1 269 ? 20.635 17.040 -10.813 1.00 69.81 269 GLY A C 1
ATOM 1878 O O . GLY A 1 269 ? 20.184 15.949 -11.163 1.00 69.81 269 GLY A O 1
ATOM 1879 N N . ASP A 1 270 ? 21.935 17.212 -10.572 1.00 82.69 270 ASP A N 1
ATOM 1880 C CA . ASP A 1 270 ? 22.935 16.138 -10.573 1.00 82.69 270 ASP A CA 1
ATOM 1881 C C . ASP A 1 270 ? 22.802 15.273 -9.307 1.00 82.69 270 ASP A C 1
ATOM 1883 O O . ASP A 1 270 ? 23.103 15.700 -8.188 1.00 82.69 270 ASP A O 1
ATOM 1887 N N . VAL A 1 271 ? 22.320 14.039 -9.482 1.00 72.62 271 VAL A N 1
ATOM 1888 C CA . VAL A 1 271 ? 21.981 13.121 -8.381 1.00 72.62 271 VAL A CA 1
ATOM 1889 C C . VAL A 1 271 ? 23.200 12.765 -7.528 1.00 72.62 271 VAL A C 1
ATOM 1891 O O . VAL A 1 271 ? 23.073 12.666 -6.307 1.00 72.62 271 VAL A O 1
ATOM 1894 N N . ALA A 1 272 ? 24.386 12.641 -8.129 1.00 74.44 272 ALA A N 1
ATOM 1895 C CA . ALA A 1 272 ? 25.605 12.311 -7.395 1.00 74.44 272 ALA A CA 1
ATOM 1896 C C . ALA A 1 272 ? 26.066 13.479 -6.507 1.00 74.44 272 ALA A C 1
ATOM 1898 O O . ALA A 1 272 ? 26.573 13.266 -5.405 1.00 74.44 272 ALA A O 1
ATOM 1899 N N . LYS A 1 273 ? 25.852 14.726 -6.949 1.00 70.31 273 LYS A N 1
ATOM 1900 C CA . LYS A 1 273 ? 26.136 15.926 -6.143 1.00 70.31 273 LYS A CA 1
ATOM 1901 C C . LYS A 1 273 ? 25.093 16.139 -5.048 1.00 70.31 273 LYS A C 1
ATOM 1903 O O . LYS A 1 273 ? 25.464 16.443 -3.919 1.00 70.31 273 LYS A O 1
ATOM 1908 N N . MET A 1 274 ? 23.815 15.890 -5.338 1.00 74.94 274 MET A N 1
ATOM 1909 C CA . MET A 1 274 ? 22.735 15.992 -4.347 1.00 74.94 274 MET A CA 1
ATOM 1910 C C . MET A 1 274 ? 22.899 14.992 -3.194 1.00 74.94 274 MET A C 1
ATOM 1912 O O . MET A 1 274 ? 22.657 15.345 -2.042 1.00 74.94 274 MET A O 1
ATOM 1916 N N . GLN A 1 275 ? 23.382 13.776 -3.468 1.00 78.81 275 GLN A N 1
ATOM 1917 C CA . GLN A 1 275 ? 23.692 12.788 -2.424 1.00 78.81 275 GLN A CA 1
ATOM 1918 C C . GLN A 1 275 ? 24.807 13.256 -1.478 1.00 78.81 275 GLN A C 1
ATOM 1920 O O . GLN A 1 275 ? 24.761 12.966 -0.285 1.00 78.81 275 GLN A O 1
ATOM 1925 N N . ARG A 1 276 ? 25.776 14.031 -1.979 1.00 80.06 276 ARG A N 1
ATOM 1926 C CA . ARG A 1 276 ? 26.839 14.620 -1.148 1.00 80.06 276 ARG A CA 1
ATOM 1927 C C . ARG A 1 276 ? 26.337 15.770 -0.281 1.00 80.06 276 ARG A C 1
ATOM 1929 O O . ARG A 1 276 ? 26.893 15.981 0.785 1.00 80.06 276 ARG A O 1
ATOM 1936 N N . CYS A 1 277 ? 25.276 16.471 -0.682 1.00 84.12 277 CYS A N 1
ATOM 1937 C CA . CYS A 1 277 ? 24.685 17.533 0.133 1.00 84.12 277 CYS A CA 1
ATOM 1938 C C . CYS A 1 277 ? 24.072 17.000 1.437 1.00 84.12 277 CYS A C 1
ATOM 1940 O O . CYS A 1 277 ? 24.051 17.718 2.431 1.00 84.12 277 CYS A O 1
ATOM 1942 N N . ALA A 1 278 ? 23.614 15.742 1.466 1.00 78.50 278 ALA A N 1
ATOM 1943 C CA . ALA A 1 278 ? 22.980 15.143 2.642 1.00 78.50 278 ALA A CA 1
ATOM 1944 C C . ALA A 1 278 ? 23.904 15.073 3.875 1.00 78.50 278 ALA A C 1
ATOM 1946 O O . ALA A 1 278 ? 23.413 15.089 5.002 1.00 78.50 278 ALA A O 1
ATOM 1947 N N . SER A 1 279 ? 25.230 15.056 3.691 1.00 79.69 279 SER A N 1
ATOM 1948 C CA . SER A 1 279 ? 26.182 15.073 4.810 1.00 79.69 279 SER A CA 1
ATOM 1949 C C . SER A 1 279 ? 26.188 16.403 5.574 1.00 79.69 279 SER A C 1
ATOM 1951 O O . SER A 1 279 ? 26.491 16.407 6.763 1.00 79.69 279 SER A O 1
ATOM 1953 N N . LEU A 1 280 ? 25.772 17.509 4.940 1.00 76.44 280 LEU A N 1
ATOM 1954 C CA . LEU A 1 280 ? 25.709 18.846 5.550 1.00 76.44 280 LEU A CA 1
ATOM 1955 C C . LEU A 1 280 ? 24.611 18.977 6.616 1.00 76.44 280 LEU A C 1
ATOM 1957 O O . LEU A 1 280 ? 24.637 19.913 7.411 1.00 76.44 280 LEU A O 1
ATOM 1961 N N . LEU A 1 281 ? 23.659 18.040 6.645 1.00 72.94 281 LEU A N 1
ATOM 1962 C CA . LEU A 1 281 ? 22.619 17.961 7.675 1.00 72.94 281 LEU A CA 1
ATOM 1963 C C . LEU A 1 281 ? 23.077 17.187 8.924 1.00 72.94 281 LEU A C 1
ATOM 1965 O O . LEU A 1 281 ? 22.398 17.243 9.944 1.00 72.94 281 LEU A O 1
ATOM 1969 N N . ASN A 1 282 ? 24.224 16.501 8.854 1.00 63.91 282 ASN A N 1
ATOM 1970 C CA . ASN A 1 282 ? 24.777 15.681 9.939 1.00 63.91 282 ASN A CA 1
ATOM 1971 C C . ASN A 1 282 ? 26.022 16.298 10.602 1.00 63.91 282 ASN A C 1
ATOM 1973 O O . ASN A 1 282 ? 26.570 15.711 11.536 1.00 63.91 282 ASN A O 1
ATOM 1977 N N . SER A 1 283 ? 26.477 17.464 10.139 1.00 54.78 283 SER A N 1
ATOM 1978 C CA . SER A 1 283 ? 27.587 18.199 10.746 1.00 54.78 283 SER A CA 1
ATOM 1979 C C . SER A 1 283 ? 27.109 18.867 12.040 1.00 54.78 283 SER A C 1
ATOM 1981 O O . SER A 1 283 ? 26.390 19.864 11.987 1.00 54.78 283 SER A O 1
ATOM 1983 N N . LYS A 1 284 ? 27.456 18.275 13.188 1.00 41.69 284 LYS A N 1
ATOM 1984 C CA . LYS A 1 284 ? 27.330 18.914 14.507 1.00 41.69 284 LYS A CA 1
ATOM 1985 C C . LYS A 1 284 ? 28.334 20.047 14.671 1.00 41.69 284 LYS A C 1
ATOM 1987 O O . LYS A 1 284 ? 29.471 19.881 14.178 1.00 41.69 284 LYS A O 1
#

Radius of gyration: 25.29 Å; chains: 1; bounding box: 49×78×51 Å

Sequence (284 aa):
LSVSALGHTGSLAILSTGTAGYVTVSGISYQLPSASFQRLESSFSELGASPGAGAGAGTLSKLGIDPLHWLVNPSVVGTESVGGAQTKHIRADVDVQALLGDLNTFLQRAASLGVSGASKLPVSISQSTRQQIAAEVKNPTFDVWTGASDKTVRKVAISLTVPVSGQISSLLGGLSSAGIGLNLQYADLNQPQTIVAPTVVHPYSEFAAKVRAFASQLQSTLGAVGLGSSATGSGASSSSATGTATTGTGSSTPAGVQAYSQCIQAAGGDVAKMQRCASLLNSK